Protein AF-G0TSD6-F1 (afdb_monomer_lite)

Secondary structure (DSSP, 8-state):
------------------------------------PPPP--------SSPPPPHHHHHHHHHHHHHTT--HHHHHHHHHHHHHHHTT-S-HHHHHHHHHHHHHHHHHHHSTT--S-HHHHHHHHHHHHHHHHHHHHHTT-HHHHHHHHHHHHHGGG--GGGG--SS-------TTSTTSSTT-------------------PPPHHHHHHHHHHHTSHHHHHHS-TT--SPP------

Structure (mmCIF, N/CA/C/O backbone):
data_AF-G0TSD6-F1
#
_entry.id   AF-G0TSD6-F1
#
loop_
_atom_site.group_PDB
_atom_site.id
_atom_site.type_symbol
_atom_site.label_atom_id
_atom_site.label_alt_id
_atom_site.label_comp_id
_atom_site.label_asym_id
_atom_site.label_entity_id
_atom_site.label_seq_id
_atom_site.pdbx_PDB_ins_code
_atom_site.Cartn_x
_atom_site.Cartn_y
_atom_site.Cartn_z
_atom_site.occupancy
_atom_site.B_iso_or_equiv
_atom_site.auth_seq_id
_atom_site.auth_comp_id
_atom_site.auth_asym_id
_atom_site.auth_atom_id
_atom_site.pdbx_PDB_model_num
ATOM 1 N N . MET A 1 1 ? -42.861 43.301 8.758 1.00 47.94 1 MET A N 1
ATOM 2 C CA . MET A 1 1 ? -43.739 42.313 9.422 1.00 47.94 1 MET A CA 1
ATOM 3 C C . MET A 1 1 ? -42.856 41.301 10.132 1.00 47.94 1 MET A C 1
ATOM 5 O O . MET A 1 1 ? -41.903 40.822 9.538 1.00 47.94 1 MET A O 1
ATOM 9 N N . ARG A 1 2 ? -43.100 41.114 11.431 1.00 41.94 2 ARG A N 1
ATOM 10 C CA . ARG A 1 2 ? -42.321 40.287 12.367 1.00 41.94 2 ARG A CA 1
ATOM 11 C C . ARG A 1 2 ? -42.663 38.807 12.163 1.00 41.94 2 ARG A C 1
ATOM 13 O O . ARG A 1 2 ? -43.840 38.520 11.987 1.00 41.94 2 ARG A O 1
ATOM 20 N N . SER A 1 3 ? -41.703 37.895 12.328 1.00 50.25 3 SER A N 1
ATOM 21 C CA . SER A 1 3 ? -41.969 36.691 13.126 1.00 50.25 3 SER A CA 1
ATOM 22 C C . SER A 1 3 ? -40.680 36.047 13.642 1.00 50.25 3 SER A C 1
ATOM 24 O O . SER A 1 3 ? -39.756 35.753 12.892 1.00 50.25 3 SER A O 1
ATOM 26 N N . PHE A 1 4 ? -40.655 35.906 14.962 1.00 47.81 4 PHE A N 1
ATOM 27 C CA . PHE A 1 4 ? -39.637 35.333 15.834 1.00 47.81 4 PHE A CA 1
ATOM 28 C C . PHE A 1 4 ? -40.063 33.900 16.178 1.00 47.81 4 PHE A C 1
ATOM 30 O O . PHE A 1 4 ? -41.202 33.730 16.598 1.00 47.81 4 PHE A O 1
ATOM 37 N N . MET A 1 5 ? -39.159 32.920 16.134 1.00 55.03 5 MET A N 1
ATOM 38 C CA . MET A 1 5 ? -39.207 31.679 16.935 1.00 55.03 5 MET A CA 1
ATOM 39 C C . MET A 1 5 ? -37.748 31.217 17.089 1.00 55.03 5 MET A C 1
ATOM 41 O O . MET A 1 5 ? -37.115 30.908 16.092 1.00 55.03 5 MET A O 1
ATOM 45 N N . SER A 1 6 ? -37.042 31.342 18.218 1.00 47.09 6 SER A N 1
ATOM 46 C CA . SER A 1 6 ? -37.304 30.958 19.615 1.00 47.09 6 SER A CA 1
ATOM 47 C C . SER A 1 6 ? -37.588 29.466 19.775 1.00 47.09 6 SER A C 1
ATOM 49 O O . SER A 1 6 ? -38.740 29.046 19.791 1.00 47.09 6 SER A O 1
ATOM 51 N N . PHE A 1 7 ? -36.523 28.675 19.930 1.00 49.31 7 PHE A N 1
ATOM 52 C CA . PHE A 1 7 ? -36.605 27.349 20.534 1.00 49.31 7 PHE A CA 1
ATOM 53 C C . PHE A 1 7 ? -35.608 27.208 21.682 1.00 49.31 7 PHE A C 1
ATOM 55 O O . PHE A 1 7 ? -34.502 27.746 21.678 1.00 49.31 7 PHE A O 1
ATOM 62 N N . ARG A 1 8 ? -36.127 26.567 22.723 1.00 55.47 8 ARG A N 1
ATOM 63 C CA . ARG A 1 8 ? -35.747 26.679 24.125 1.00 55.47 8 ARG A CA 1
ATOM 64 C C . ARG A 1 8 ? -34.552 25.794 24.472 1.00 55.47 8 ARG A C 1
ATOM 66 O O . ARG A 1 8 ? -34.448 24.663 24.011 1.00 55.47 8 ARG A O 1
ATOM 73 N N . ARG A 1 9 ? -33.719 26.310 25.379 1.00 41.97 9 ARG A N 1
ATOM 74 C CA . ARG A 1 9 ? -32.778 25.542 26.204 1.00 41.97 9 ARG A CA 1
ATOM 75 C C . ARG A 1 9 ? -33.543 24.519 27.045 1.00 41.97 9 ARG A C 1
ATOM 77 O O . ARG A 1 9 ? -34.535 24.877 27.676 1.00 41.97 9 ARG A O 1
ATOM 84 N N . ILE A 1 10 ? -33.025 23.297 27.121 1.00 50.69 10 ILE A N 1
ATOM 85 C CA . ILE A 1 10 ? -33.348 22.343 28.182 1.00 50.69 10 ILE A CA 1
ATOM 86 C C . ILE A 1 10 ? -32.064 22.128 28.982 1.00 50.69 10 ILE A C 1
ATOM 88 O O . ILE A 1 10 ? -31.079 21.603 28.473 1.00 50.69 10 ILE A O 1
ATOM 92 N N . THR A 1 11 ? -32.088 22.584 30.229 1.00 48.91 11 THR A N 1
ATOM 93 C CA . THR A 1 11 ? -31.116 22.286 31.283 1.00 48.91 11 THR A CA 1
ATOM 94 C C . THR A 1 11 ? -31.863 21.575 32.401 1.00 48.91 11 THR A C 1
ATOM 96 O O . THR A 1 11 ? -32.754 22.175 32.995 1.00 48.91 11 THR A O 1
ATOM 99 N N . LEU A 1 12 ? -31.486 20.336 32.698 1.00 53.94 12 LEU A N 1
ATOM 100 C CA . LEU A 1 12 ? -31.768 19.600 33.934 1.00 53.94 12 LEU A CA 1
ATOM 101 C C . LEU A 1 12 ? -30.629 18.579 34.077 1.00 53.94 12 LEU A C 1
ATOM 103 O O . LEU A 1 12 ? -30.198 18.033 33.069 1.00 53.94 12 LEU A O 1
ATOM 107 N N . SER A 1 13 ? -30.118 18.191 35.234 1.00 42.97 13 SER A N 1
ATOM 108 C CA . SER A 1 13 ? -30.040 18.718 36.598 1.00 42.97 13 SER A CA 1
ATOM 109 C C . SER A 1 13 ? -29.128 17.713 37.323 1.00 42.97 13 SER A C 1
ATOM 111 O O . SER A 1 13 ? -29.108 16.534 36.970 1.00 42.97 13 SER A O 1
ATOM 113 N N . LEU A 1 14 ? -28.352 18.182 38.295 1.00 44.62 14 LEU A N 1
ATOM 114 C CA . LEU A 1 14 ? -27.409 17.398 39.090 1.00 44.62 14 LEU A CA 1
ATOM 115 C C . LEU A 1 14 ? -28.094 16.436 40.081 1.00 44.62 14 LEU A C 1
ATOM 117 O O . LEU A 1 14 ? -29.134 16.750 40.651 1.00 44.62 14 LEU A O 1
ATOM 121 N N . GLY A 1 15 ? -27.377 15.355 40.397 1.00 35.78 15 GLY A N 1
ATOM 122 C CA . GLY A 1 15 ? -27.428 14.585 41.650 1.00 35.78 15 GLY A CA 1
ATOM 123 C C . GLY A 1 15 ? -26.404 13.448 41.528 1.00 35.78 15 GLY A C 1
ATOM 124 O O . GLY A 1 15 ? -26.608 12.550 40.725 1.00 35.78 15 GLY A O 1
ATOM 125 N N . SER A 1 16 ? -25.166 13.529 42.028 1.00 38.19 16 SER A N 1
ATOM 126 C CA . SER A 1 16 ? -24.676 13.691 43.408 1.00 38.19 16 SER A CA 1
ATOM 127 C C . SER A 1 16 ? -25.075 12.536 44.337 1.00 38.19 16 SER A C 1
ATOM 129 O O . SER A 1 16 ? -26.232 12.437 44.731 1.00 38.19 16 SER A O 1
ATOM 131 N N . VAL A 1 17 ? -24.088 11.690 44.669 1.00 41.88 17 VAL A N 1
ATOM 132 C CA . VAL A 1 17 ? -23.564 11.343 46.015 1.00 41.88 17 VAL A CA 1
ATOM 133 C C . VAL A 1 17 ? -23.109 9.861 46.056 1.00 41.88 17 VAL A C 1
ATOM 135 O O . VAL A 1 17 ? -23.896 8.940 45.867 1.00 41.88 17 VAL A O 1
ATOM 138 N N . SER A 1 18 ? -21.800 9.668 46.275 1.00 41.16 18 SER A N 1
ATOM 139 C CA . SER A 1 18 ? -21.035 8.426 46.564 1.00 41.16 18 SER A CA 1
ATOM 140 C C . SER A 1 18 ? -21.327 7.888 48.000 1.00 41.16 18 SER A C 1
ATOM 142 O O . SER A 1 18 ? -22.250 8.418 48.609 1.00 41.16 18 SER A O 1
ATOM 144 N N . PRO A 1 19 ? -20.555 6.992 48.681 1.00 50.88 19 PRO A N 1
ATOM 145 C CA . PRO A 1 19 ? -19.467 6.068 48.306 1.00 50.88 19 PRO A CA 1
ATOM 146 C C . PRO A 1 19 ? -19.572 4.647 48.967 1.00 50.88 19 PRO A C 1
ATOM 148 O O . PRO A 1 19 ? -20.532 4.324 49.652 1.00 50.88 19 PRO A O 1
ATOM 151 N N . LEU A 1 20 ? -18.501 3.848 48.813 1.00 36.19 20 LEU A N 1
ATOM 152 C CA . LEU A 1 20 ? -17.968 2.833 49.751 1.00 36.19 20 LEU A CA 1
ATOM 153 C C . LEU A 1 20 ? -18.844 1.624 50.165 1.00 36.19 20 LEU A C 1
ATOM 155 O O . LEU A 1 20 ? -19.623 1.705 51.106 1.00 36.19 20 LEU A O 1
ATOM 159 N N . ILE A 1 21 ? -18.499 0.434 49.651 1.00 42.12 21 ILE A N 1
ATOM 160 C CA . ILE A 1 21 ? -18.350 -0.758 50.506 1.00 42.12 21 ILE A CA 1
ATOM 161 C C . ILE A 1 21 ? -17.005 -1.419 50.196 1.00 42.12 21 ILE A C 1
ATOM 163 O O . ILE A 1 21 ? -16.750 -1.924 49.105 1.00 42.12 21 ILE A O 1
ATOM 167 N N . ILE A 1 22 ? -16.142 -1.366 51.205 1.00 40.06 22 ILE A N 1
ATOM 168 C CA . ILE A 1 22 ? -14.907 -2.123 51.350 1.00 40.06 22 ILE A CA 1
ATOM 169 C C . ILE A 1 22 ? -15.311 -3.540 51.765 1.00 40.06 22 ILE A C 1
ATOM 171 O O . ILE A 1 22 ? -15.907 -3.715 52.823 1.00 40.06 22 ILE A O 1
ATOM 175 N N . ALA A 1 23 ? -14.950 -4.548 50.975 1.00 44.66 23 ALA A N 1
ATOM 176 C CA . ALA A 1 23 ? -14.891 -5.928 51.440 1.00 44.66 23 ALA A CA 1
ATOM 177 C C . ALA A 1 23 ? -13.450 -6.415 51.278 1.00 44.66 23 ALA A C 1
ATOM 179 O O . ALA A 1 23 ? -12.983 -6.736 50.186 1.00 44.66 23 ALA A O 1
ATOM 180 N N . GLN A 1 24 ? -12.727 -6.392 52.396 1.00 44.00 24 GLN A N 1
ATOM 181 C CA . GLN A 1 24 ? -11.469 -7.100 52.563 1.00 44.00 24 GLN A CA 1
ATOM 182 C C . GLN A 1 24 ? -11.757 -8.603 52.548 1.00 44.00 24 GLN A C 1
ATOM 184 O O . GLN A 1 24 ? -12.515 -9.084 53.387 1.00 44.00 24 GLN A O 1
ATOM 189 N N . GLN A 1 25 ? -11.109 -9.360 51.664 1.00 42.94 25 GLN A N 1
ATOM 190 C CA . GLN A 1 25 ? -10.889 -10.780 51.920 1.00 42.94 25 GLN A CA 1
ATOM 191 C C . GLN A 1 25 ? -9.473 -11.168 51.506 1.00 42.94 25 GLN A C 1
ATOM 193 O O . GLN A 1 25 ? -9.099 -11.248 50.337 1.00 42.94 25 GLN A O 1
ATOM 198 N N . THR A 1 26 ? -8.658 -11.322 52.537 1.00 44.91 26 THR A N 1
ATOM 199 C CA . THR A 1 26 ? -7.257 -11.698 52.518 1.00 44.91 26 THR A CA 1
ATOM 200 C C . THR A 1 26 ? -7.095 -13.205 52.320 1.00 44.91 26 THR A C 1
ATOM 202 O O . THR A 1 26 ? -7.764 -14.000 52.968 1.00 44.91 26 THR A O 1
ATOM 205 N N . ARG A 1 27 ? -6.078 -13.547 51.517 1.00 41.41 27 ARG A N 1
ATOM 206 C CA . ARG A 1 27 ? -5.255 -14.773 51.543 1.00 41.41 27 ARG A CA 1
ATOM 207 C C . ARG A 1 27 ? -5.934 -16.109 51.206 1.00 41.41 27 ARG A C 1
ATOM 209 O O . ARG A 1 27 ? -6.542 -16.742 52.048 1.00 41.41 27 ARG A O 1
ATOM 216 N N . HIS A 1 28 ? -5.561 -16.650 50.045 1.00 35.34 28 HIS A N 1
ATOM 217 C CA . HIS A 1 28 ? -4.566 -17.731 49.999 1.00 35.34 28 HIS A CA 1
ATOM 218 C C . HIS A 1 28 ? -3.839 -17.731 48.644 1.00 35.34 28 HIS A C 1
ATOM 220 O O . HIS A 1 28 ? -4.383 -18.129 47.618 1.00 35.34 28 HIS A O 1
ATOM 226 N N . GLN A 1 29 ? -2.581 -17.274 48.653 1.00 39.84 29 GLN A N 1
ATOM 227 C CA . GLN A 1 29 ? -1.624 -17.538 47.580 1.00 39.84 29 GLN A CA 1
ATOM 228 C C . GLN A 1 29 ? -1.340 -19.044 47.544 1.00 39.84 29 GLN A C 1
ATOM 230 O O . GLN A 1 29 ? -0.733 -19.579 48.470 1.00 39.84 29 GLN A O 1
ATOM 235 N N . ARG A 1 30 ? -1.720 -19.714 46.456 1.00 38.12 30 ARG A N 1
ATOM 236 C CA . ARG A 1 30 ? -0.991 -20.890 45.974 1.00 38.12 30 ARG A CA 1
ATOM 237 C C . ARG A 1 30 ? -0.012 -20.398 44.917 1.00 38.12 30 ARG A C 1
ATOM 239 O O . ARG A 1 30 ? -0.412 -20.034 43.817 1.00 38.12 30 ARG A O 1
ATOM 246 N N . GLN A 1 31 ? 1.261 -20.331 45.291 1.00 44.03 31 GLN A N 1
ATOM 247 C CA . GLN A 1 31 ? 2.358 -20.138 44.352 1.00 44.03 31 GLN A CA 1
ATOM 248 C C . GLN A 1 31 ? 2.462 -21.389 43.469 1.00 44.03 31 GLN A C 1
ATOM 250 O O . GLN A 1 31 ? 2.753 -22.477 43.959 1.00 44.03 31 GLN A O 1
ATOM 255 N N . LEU A 1 32 ? 2.204 -21.226 42.173 1.00 45.38 32 LEU A N 1
ATOM 256 C CA . LEU A 1 32 ? 2.615 -22.156 41.124 1.00 45.38 32 LEU A CA 1
ATOM 257 C C . LEU A 1 32 ? 3.811 -21.515 40.401 1.00 45.38 32 LEU A C 1
ATOM 259 O O . LEU A 1 32 ? 3.689 -20.365 39.970 1.00 45.38 32 LEU A O 1
ATOM 263 N N . PRO A 1 33 ? 4.954 -22.203 40.240 1.00 46.72 33 PRO A N 1
ATOM 264 C CA . PRO A 1 33 ? 6.060 -21.692 39.445 1.00 46.72 33 PRO A CA 1
ATOM 265 C C . PRO A 1 33 ? 5.754 -21.947 37.964 1.00 46.72 33 PRO A C 1
ATOM 267 O O . PRO A 1 33 ? 6.158 -22.950 37.386 1.00 46.72 33 PRO A O 1
ATOM 270 N N . GLY A 1 34 ? 4.984 -21.052 37.349 1.00 42.28 34 GLY A N 1
ATOM 271 C CA . GLY A 1 34 ? 4.759 -21.039 35.906 1.00 42.28 34 GLY A CA 1
ATOM 272 C C . GLY A 1 34 ? 5.770 -20.120 35.238 1.00 42.28 34 GLY A C 1
ATOM 273 O O . GLY A 1 34 ? 5.519 -18.924 35.120 1.00 42.28 34 GLY A O 1
ATOM 274 N N . GLN A 1 35 ? 6.920 -20.668 34.839 1.00 48.97 35 GLN A N 1
ATOM 275 C CA . GLN A 1 35 ? 7.879 -19.992 33.965 1.00 48.97 35 GLN A CA 1
ATOM 276 C C . GLN A 1 35 ? 7.149 -19.501 32.711 1.00 48.97 35 GLN A C 1
ATOM 278 O O . GLN A 1 35 ? 6.732 -20.286 31.861 1.00 48.97 35 GLN A O 1
ATOM 283 N N . ILE A 1 36 ? 6.974 -18.185 32.617 1.00 49.84 36 ILE A N 1
ATOM 284 C CA . ILE A 1 36 ? 6.498 -17.515 31.414 1.00 49.84 36 ILE A CA 1
ATOM 285 C C . ILE A 1 36 ? 7.593 -17.719 30.369 1.00 49.84 36 ILE A C 1
ATOM 287 O O . ILE A 1 36 ? 8.666 -17.123 30.456 1.00 49.84 36 ILE A O 1
ATOM 291 N N . GLY A 1 37 ? 7.334 -18.627 29.427 1.00 43.53 37 GLY A N 1
ATOM 292 C CA . GLY A 1 37 ? 8.185 -18.853 28.270 1.00 43.53 37 GLY A CA 1
ATOM 293 C C . GLY A 1 37 ? 8.477 -17.524 27.585 1.00 43.53 37 GLY A C 1
ATOM 294 O O . GLY A 1 37 ? 7.564 -16.767 27.251 1.00 43.53 37 GLY A O 1
ATOM 295 N N . SER A 1 38 ? 9.766 -17.234 27.427 1.00 50.53 38 SER A N 1
ATOM 296 C CA . SER A 1 38 ? 10.251 -16.079 26.682 1.00 50.53 38 SER A CA 1
ATOM 297 C C . SER A 1 38 ? 9.601 -16.066 25.292 1.00 50.53 38 SER A C 1
ATOM 299 O O . SER A 1 38 ? 9.649 -17.094 24.606 1.00 50.53 38 SER A O 1
ATOM 301 N N . PRO A 1 39 ? 8.975 -14.959 24.852 1.00 53.47 39 PRO A N 1
ATOM 302 C CA . PRO A 1 39 ? 8.470 -14.865 23.493 1.00 53.47 39 PRO A CA 1
ATOM 303 C C . PRO A 1 39 ? 9.647 -15.053 22.536 1.00 53.47 39 PRO A C 1
ATOM 305 O O . PRO A 1 39 ? 10.623 -14.303 22.583 1.00 53.47 39 PRO A O 1
ATOM 308 N N . CYS A 1 40 ? 9.565 -16.078 21.682 1.00 44.53 40 CYS A N 1
ATOM 309 C CA . CYS A 1 40 ? 10.557 -16.318 20.644 1.00 44.53 40 CYS A CA 1
ATOM 310 C C . CYS A 1 40 ? 10.803 -15.006 19.881 1.00 44.53 40 CYS A C 1
ATOM 312 O O . CYS A 1 40 ? 9.828 -14.375 19.451 1.00 44.53 40 CYS A O 1
ATOM 314 N N . PRO A 1 41 ? 12.062 -14.570 19.700 1.00 46.97 41 PRO A N 1
ATOM 315 C CA . PRO A 1 41 ? 12.343 -13.375 18.932 1.00 46.97 41 PRO A CA 1
ATOM 316 C C . PRO A 1 41 ? 11.956 -13.670 17.485 1.00 46.97 41 PRO A C 1
ATOM 318 O O . PRO A 1 41 ? 12.685 -14.334 16.751 1.00 46.97 41 PRO A O 1
ATOM 321 N N . LEU A 1 42 ? 10.779 -13.198 17.071 1.00 49.62 42 LEU A N 1
ATOM 322 C CA . LEU A 1 42 ? 10.460 -13.073 15.660 1.00 49.62 42 LEU A CA 1
ATOM 323 C C . LEU A 1 42 ? 11.573 -12.210 15.071 1.00 49.62 42 LEU A C 1
ATOM 325 O O . LEU A 1 42 ? 11.674 -11.025 15.396 1.00 49.62 42 LEU A O 1
ATOM 329 N N . LEU A 1 43 ? 12.438 -12.824 14.261 1.00 45.31 43 LEU A N 1
ATOM 330 C CA . LEU A 1 43 ? 13.440 -12.130 13.468 1.00 45.31 43 LEU A CA 1
ATOM 331 C C . LEU A 1 43 ? 12.679 -11.186 12.546 1.00 45.31 43 LEU A C 1
ATOM 333 O O . LEU A 1 43 ? 12.208 -11.549 11.471 1.00 45.31 43 LEU A O 1
ATOM 337 N N . ARG A 1 44 ? 12.485 -9.965 13.036 1.00 40.50 44 ARG A N 1
ATOM 338 C CA . ARG A 1 44 ? 11.887 -8.865 12.309 1.00 40.50 44 ARG A CA 1
ATOM 339 C C . ARG A 1 44 ? 12.899 -8.534 11.229 1.00 40.50 44 ARG A C 1
ATOM 341 O O . ARG A 1 44 ? 13.862 -7.818 11.494 1.00 40.50 44 ARG A O 1
ATOM 348 N N . CYS A 1 45 ? 12.738 -9.139 10.054 1.00 38.25 45 CYS A N 1
ATOM 349 C CA . CYS A 1 45 ? 13.552 -8.858 8.884 1.00 38.25 45 CYS A CA 1
ATOM 350 C C . CYS A 1 45 ? 13.453 -7.356 8.595 1.00 38.25 45 CYS A C 1
ATOM 352 O O . CYS A 1 45 ? 12.493 -6.870 8.003 1.00 38.25 45 CYS A O 1
ATOM 354 N N . SER A 1 46 ? 14.416 -6.614 9.131 1.00 36.91 46 SER A N 1
ATOM 355 C CA . SER A 1 46 ? 14.483 -5.163 9.083 1.00 36.91 46 SER A CA 1
ATOM 356 C C . SER A 1 46 ? 15.337 -4.827 7.873 1.00 36.91 46 SER A C 1
ATOM 358 O O . SER A 1 46 ? 16.521 -4.527 7.997 1.00 36.91 46 SER A O 1
ATOM 360 N N . PHE A 1 47 ? 14.762 -4.967 6.679 1.00 45.38 47 PHE A N 1
ATOM 361 C CA . PHE A 1 47 ? 15.406 -4.557 5.431 1.00 45.38 47 PHE A CA 1
ATOM 362 C C . PHE A 1 47 ? 15.304 -3.033 5.280 1.00 45.38 47 PHE A C 1
ATOM 364 O O . PHE A 1 47 ? 14.583 -2.534 4.431 1.00 45.38 47 PHE A O 1
ATOM 371 N N . SER A 1 48 ? 15.933 -2.308 6.203 1.00 43.19 48 SER A N 1
ATOM 372 C CA . SER A 1 48 ? 16.400 -0.918 6.113 1.00 43.19 48 SER A CA 1
ATOM 373 C C . SER A 1 48 ? 16.584 -0.405 7.543 1.00 43.19 48 SER A C 1
ATOM 375 O O . SER A 1 48 ? 15.692 -0.538 8.380 1.00 43.19 48 SER A O 1
ATOM 377 N N . ARG A 1 49 ? 17.764 0.147 7.843 1.00 49.44 49 ARG A N 1
ATOM 378 C CA . ARG A 1 49 ? 18.072 0.788 9.136 1.00 49.44 49 ARG A CA 1
ATOM 379 C C . ARG A 1 49 ? 17.452 2.183 9.266 1.00 49.44 49 ARG A C 1
ATOM 381 O O . ARG A 1 49 ? 17.596 2.812 10.311 1.00 49.44 49 ARG A O 1
ATOM 388 N N . GLU A 1 50 ? 16.791 2.675 8.225 1.00 64.69 50 GLU A N 1
ATOM 389 C CA . GLU A 1 50 ? 16.124 3.969 8.246 1.00 64.69 50 GLU A CA 1
ATOM 390 C C . GLU A 1 50 ? 14.830 3.870 9.055 1.00 64.69 50 GLU A C 1
ATOM 392 O O . GLU A 1 50 ? 14.028 2.948 8.877 1.00 64.69 50 GLU A O 1
ATOM 397 N N . ALA A 1 51 ? 14.634 4.814 9.977 1.00 72.56 51 ALA A N 1
ATOM 398 C CA . ALA A 1 51 ? 13.384 4.911 10.713 1.00 72.56 51 ALA A CA 1
ATOM 399 C C . ALA A 1 51 ? 12.221 5.041 9.710 1.00 72.56 51 ALA A C 1
ATOM 401 O O . ALA A 1 51 ? 12.320 5.845 8.778 1.00 72.56 51 ALA A O 1
ATOM 402 N N . PRO A 1 52 ? 11.128 4.270 9.869 1.00 80.00 52 PRO A N 1
ATOM 403 C CA . PRO A 1 52 ? 9.997 4.366 8.960 1.00 80.00 52 PRO A CA 1
ATOM 404 C C . PRO A 1 52 ? 9.451 5.797 8.984 1.00 80.00 52 PRO A C 1
ATOM 406 O O . PRO A 1 52 ? 9.209 6.354 10.058 1.00 80.00 52 PRO A O 1
ATOM 409 N N . LEU A 1 53 ? 9.276 6.385 7.799 1.00 88.38 53 LEU A N 1
ATOM 410 C CA . LEU A 1 53 ? 8.744 7.738 7.648 1.00 88.38 53 LEU A CA 1
ATOM 411 C C . LEU A 1 53 ? 7.361 7.842 8.300 1.00 88.38 53 LEU A C 1
ATOM 413 O O . LEU A 1 53 ? 6.538 6.928 8.202 1.00 88.38 53 LEU A O 1
ATOM 417 N N . SER A 1 54 ? 7.094 8.973 8.952 1.00 94.56 54 SER A N 1
ATOM 418 C CA . SER A 1 54 ? 5.774 9.239 9.518 1.00 94.56 54 SER A CA 1
ATOM 419 C C . SER A 1 54 ? 4.735 9.442 8.413 1.00 94.56 54 SER A C 1
ATOM 421 O O . SER A 1 54 ? 5.062 9.827 7.288 1.00 94.56 54 SER A O 1
ATOM 423 N N . VAL A 1 55 ? 3.454 9.245 8.735 1.00 95.44 55 VAL A N 1
ATOM 424 C CA . VAL A 1 55 ? 2.350 9.465 7.785 1.00 95.44 55 VAL A CA 1
ATOM 425 C C . VAL A 1 55 ? 2.386 10.888 7.211 1.00 95.44 55 VAL A C 1
ATOM 427 O O . VAL A 1 55 ? 2.243 11.071 6.004 1.00 95.44 55 VAL A O 1
ATOM 430 N N . ALA A 1 56 ? 2.646 11.899 8.046 1.00 96.25 56 ALA A N 1
ATOM 431 C CA . ALA A 1 56 ? 2.756 13.289 7.602 1.00 96.25 56 ALA A CA 1
ATOM 432 C C . ALA A 1 56 ? 3.922 13.496 6.619 1.00 96.25 56 ALA A C 1
ATOM 434 O O . ALA A 1 56 ? 3.755 14.162 5.598 1.00 96.25 56 ALA A O 1
ATOM 435 N N . GLN A 1 57 ? 5.079 12.878 6.885 1.00 96.50 57 GLN A N 1
ATOM 436 C CA . GLN A 1 57 ? 6.233 12.923 5.983 1.00 96.50 57 GLN A CA 1
ATOM 437 C C . GLN A 1 57 ? 5.935 12.232 4.649 1.00 96.50 57 GLN A C 1
ATOM 439 O O . GLN A 1 57 ? 6.290 12.760 3.598 1.00 96.50 57 GLN A O 1
ATOM 444 N N . LEU A 1 58 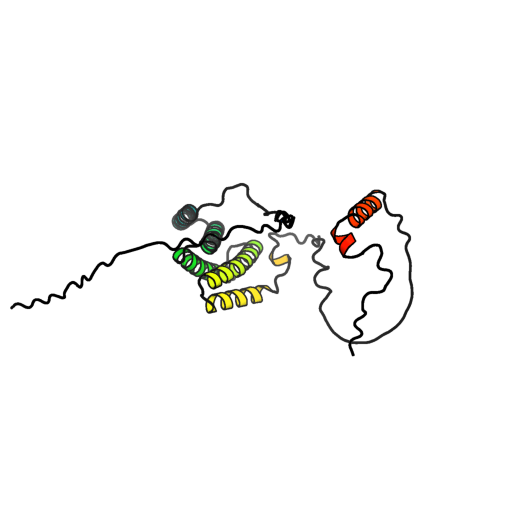? 5.254 11.084 4.679 1.00 95.94 58 LEU A N 1
ATOM 445 C CA . LEU A 1 58 ? 4.853 10.350 3.478 1.00 95.94 58 LEU A CA 1
ATOM 446 C C . LEU A 1 58 ? 3.852 11.147 2.631 1.00 95.94 58 LEU A C 1
ATOM 448 O O . LEU A 1 58 ? 4.048 11.256 1.423 1.00 95.94 58 LEU A O 1
ATOM 452 N N . ARG A 1 59 ? 2.836 11.770 3.248 1.00 97.38 59 ARG A N 1
ATOM 453 C CA . ARG A 1 59 ? 1.883 12.652 2.547 1.00 97.38 59 ARG A CA 1
ATOM 454 C C . ARG A 1 59 ? 2.596 13.841 1.894 1.00 97.38 59 ARG A C 1
ATOM 456 O O . ARG A 1 59 ? 2.410 14.077 0.703 1.00 97.38 59 ARG A O 1
ATOM 463 N N . ALA A 1 60 ? 3.451 14.543 2.642 1.00 97.12 60 ALA A N 1
ATOM 464 C CA . ALA A 1 60 ? 4.198 15.693 2.128 1.00 97.12 60 ALA A CA 1
ATOM 465 C C . ALA A 1 60 ? 5.141 15.303 0.977 1.00 97.12 60 ALA A C 1
ATOM 467 O O . ALA A 1 60 ? 5.200 15.985 -0.047 1.00 97.12 60 ALA A O 1
ATOM 468 N N . ARG A 1 61 ? 5.847 14.174 1.114 1.00 96.12 61 ARG A N 1
ATOM 469 C CA . ARG A 1 61 ? 6.737 13.648 0.073 1.00 96.12 61 ARG A CA 1
ATOM 470 C C . ARG A 1 61 ? 5.969 13.273 -1.189 1.00 96.12 61 ARG A C 1
ATOM 472 O O . ARG A 1 61 ? 6.393 13.663 -2.273 1.00 96.12 61 ARG A O 1
ATOM 479 N N . LEU A 1 62 ? 4.852 12.558 -1.056 1.00 95.69 62 LEU A N 1
ATOM 480 C CA . LEU A 1 62 ? 4.022 12.177 -2.196 1.00 95.69 62 LEU A CA 1
ATOM 481 C C . LEU A 1 62 ? 3.475 13.418 -2.912 1.00 95.69 62 LEU A C 1
ATOM 483 O O . LEU A 1 62 ? 3.581 13.519 -4.130 1.00 95.69 62 LEU A O 1
ATOM 487 N N . GLN A 1 63 ? 2.967 14.401 -2.165 1.00 96.69 63 GLN A N 1
ATOM 488 C CA . GLN A 1 63 ? 2.475 15.656 -2.734 1.00 96.69 63 GLN A CA 1
ATOM 489 C C . GLN A 1 63 ? 3.568 16.396 -3.517 1.00 96.69 63 GLN A C 1
ATOM 491 O O . GLN A 1 63 ? 3.325 16.835 -4.640 1.00 96.69 63 GLN A O 1
ATOM 496 N N . LYS A 1 64 ? 4.781 16.478 -2.960 1.00 96.88 64 LYS A N 1
ATOM 497 C CA . LYS A 1 64 ? 5.938 17.065 -3.642 1.00 96.88 64 LYS A CA 1
ATOM 498 C C . LYS A 1 64 ? 6.281 16.309 -4.932 1.00 96.88 64 LYS A C 1
ATOM 500 O O . LYS A 1 64 ? 6.418 16.934 -5.976 1.00 96.88 64 LYS A O 1
ATOM 505 N 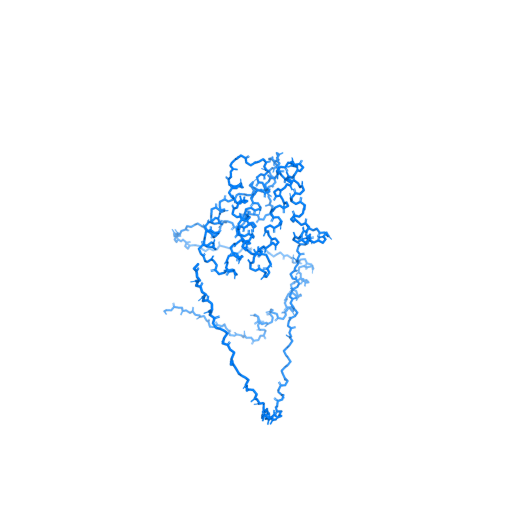N . GLN A 1 65 ? 6.340 14.976 -4.890 1.00 95.50 65 GLN A N 1
ATOM 506 C CA . GLN A 1 65 ? 6.629 14.153 -6.073 1.00 95.50 65 GLN A CA 1
ATOM 507 C C . GLN A 1 65 ? 5.587 14.328 -7.187 1.00 95.50 65 GLN A C 1
ATOM 509 O O . GLN A 1 65 ? 5.946 14.342 -8.364 1.00 95.50 65 GLN A O 1
ATOM 514 N N . LEU A 1 66 ? 4.308 14.479 -6.826 1.00 93.06 66 LEU A N 1
ATOM 515 C CA . LEU A 1 66 ? 3.232 14.740 -7.785 1.00 93.06 66 LEU A CA 1
ATOM 516 C C . LEU A 1 66 ? 3.350 16.136 -8.415 1.00 93.06 66 LEU A C 1
ATOM 518 O O . LEU A 1 66 ? 3.146 16.278 -9.619 1.00 93.06 66 LEU A O 1
ATOM 522 N N . GLN A 1 67 ? 3.720 17.153 -7.632 1.00 96.25 67 GLN A N 1
ATOM 523 C CA . GLN A 1 67 ? 3.955 18.513 -8.137 1.00 96.25 67 GLN A CA 1
ATOM 524 C C . GLN A 1 67 ? 5.167 18.579 -9.073 1.00 96.25 67 GLN A C 1
ATOM 526 O O . GLN A 1 67 ? 5.098 19.194 -10.134 1.00 96.25 67 GLN A O 1
ATOM 531 N N . GLU A 1 68 ? 6.253 17.901 -8.708 1.00 95.69 68 GLU A N 1
ATOM 532 C CA . GLU A 1 68 ? 7.501 17.845 -9.478 1.00 95.69 68 GLU A CA 1
ATOM 533 C C . GLU A 1 68 ? 7.419 16.908 -10.697 1.00 95.69 68 GLU A C 1
ATOM 535 O O . GLU A 1 68 ? 8.383 16.801 -11.452 1.00 95.69 68 GLU A O 1
ATOM 540 N N . ARG A 1 69 ? 6.275 16.235 -10.913 1.00 92.38 69 ARG A N 1
ATOM 541 C CA . ARG A 1 69 ? 6.053 15.258 -11.997 1.00 92.38 69 ARG A CA 1
ATOM 542 C C . ARG A 1 69 ? 7.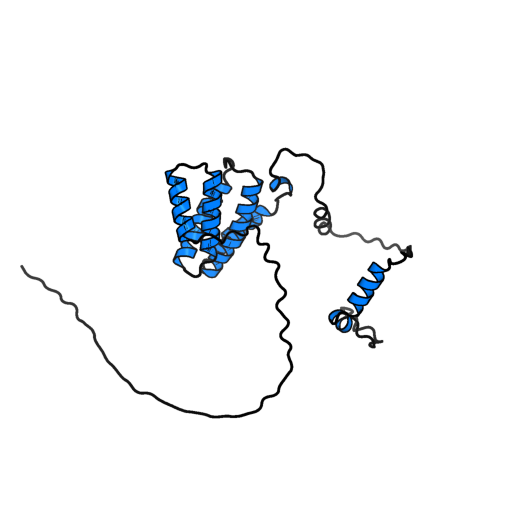150 14.191 -12.069 1.00 92.38 69 ARG A C 1
ATOM 544 O O . ARG A 1 69 ? 7.587 13.792 -13.149 1.00 92.38 69 ARG A O 1
ATOM 551 N N . VAL A 1 70 ? 7.582 13.721 -10.901 1.00 91.38 70 VAL A N 1
ATOM 552 C CA . VAL A 1 70 ? 8.580 12.655 -10.774 1.00 91.38 70 VAL A CA 1
ATOM 553 C C . VAL A 1 70 ? 8.066 11.386 -11.477 1.00 91.38 70 VAL A C 1
ATOM 555 O O . VAL A 1 70 ? 6.859 11.122 -11.426 1.00 91.38 70 VAL A O 1
ATOM 558 N N . PRO A 1 71 ? 8.938 10.573 -12.114 1.00 88.31 71 PRO A N 1
ATOM 559 C CA . PRO A 1 71 ? 8.526 9.323 -12.745 1.00 88.31 71 PRO A CA 1
ATOM 560 C C . PRO A 1 71 ? 7.651 8.469 -11.825 1.00 88.31 71 PRO A C 1
ATOM 562 O O . PRO A 1 71 ? 7.981 8.281 -10.650 1.00 88.31 71 PRO A O 1
ATOM 565 N N . ARG A 1 72 ? 6.559 7.913 -12.371 1.00 88.00 72 ARG A N 1
ATOM 566 C CA . ARG A 1 72 ? 5.560 7.164 -11.587 1.00 88.00 72 ARG A CA 1
ATOM 567 C C . ARG A 1 72 ? 6.173 6.023 -10.776 1.00 88.00 72 ARG A C 1
ATOM 569 O O . ARG A 1 72 ? 5.739 5.772 -9.662 1.00 88.00 72 ARG A O 1
ATOM 576 N N . MET A 1 73 ? 7.250 5.422 -11.278 1.00 84.38 73 MET A N 1
ATOM 577 C CA . MET A 1 73 ? 8.028 4.411 -10.561 1.00 84.38 73 MET A CA 1
ATOM 578 C C . MET A 1 73 ? 8.504 4.844 -9.174 1.00 84.38 73 MET A C 1
ATOM 580 O O . MET A 1 73 ? 8.492 4.034 -8.263 1.00 84.38 73 MET A O 1
ATOM 584 N N . GLN A 1 74 ? 8.857 6.113 -8.973 1.00 86.06 74 GLN A N 1
ATOM 585 C CA . GLN A 1 74 ? 9.303 6.587 -7.660 1.00 86.06 74 GLN A CA 1
ATOM 586 C C . GLN A 1 74 ? 8.149 7.061 -6.770 1.00 86.06 74 GLN A C 1
ATOM 588 O O . GLN A 1 74 ? 8.280 7.060 -5.545 1.00 86.06 74 GLN A O 1
ATOM 593 N N . SER A 1 75 ? 7.043 7.527 -7.360 1.00 92.06 75 SER A N 1
ATOM 594 C CA . SER A 1 75 ? 5.881 7.995 -6.594 1.00 92.06 75 SER A CA 1
ATOM 595 C C . SER A 1 75 ? 4.936 6.861 -6.203 1.00 92.06 75 SER A C 1
ATOM 597 O O . SER A 1 75 ? 4.235 6.973 -5.203 1.00 92.06 75 SER A O 1
ATOM 599 N N . ILE A 1 76 ? 4.930 5.748 -6.939 1.00 92.31 76 ILE A N 1
ATOM 600 C CA . ILE A 1 76 ? 4.118 4.588 -6.573 1.00 92.31 76 ILE A CA 1
ATOM 601 C C . ILE A 1 76 ? 4.678 3.862 -5.348 1.00 92.31 76 ILE A C 1
ATOM 603 O O . ILE A 1 76 ? 3.909 3.387 -4.516 1.00 92.31 76 ILE A O 1
ATOM 607 N N . ASP A 1 77 ? 6.003 3.837 -5.182 1.00 90.56 77 ASP A N 1
ATOM 608 C CA . ASP A 1 77 ? 6.640 3.252 -4.002 1.00 90.56 77 ASP A CA 1
ATOM 609 C C . ASP A 1 77 ? 6.276 4.038 -2.736 1.00 90.56 77 ASP A C 1
ATOM 611 O O . ASP A 1 77 ? 5.925 3.453 -1.709 1.00 90.56 77 ASP A O 1
ATOM 615 N N . THR A 1 78 ? 6.305 5.374 -2.804 1.00 93.75 78 THR A N 1
ATOM 616 C CA . THR A 1 78 ? 5.932 6.239 -1.674 1.00 93.75 78 THR A CA 1
ATOM 617 C C . THR A 1 78 ? 4.437 6.179 -1.382 1.00 93.75 78 THR A C 1
ATOM 619 O O . THR A 1 78 ? 4.049 6.143 -0.214 1.00 93.75 78 THR A O 1
ATOM 622 N N . GLU A 1 79 ? 3.592 6.106 -2.409 1.00 95.44 79 GLU A N 1
ATOM 623 C CA . GLU A 1 79 ? 2.152 5.922 -2.249 1.00 95.44 79 GLU A CA 1
ATOM 624 C C . GLU A 1 79 ? 1.800 4.552 -1.660 1.00 95.44 79 GLU A C 1
ATOM 626 O O . GLU A 1 79 ? 0.987 4.467 -0.737 1.00 95.44 79 GLU A O 1
ATOM 631 N N . GLY A 1 80 ? 2.462 3.488 -2.119 1.00 94.75 80 GLY A N 1
ATOM 632 C CA . GLY A 1 80 ? 2.340 2.148 -1.557 1.00 94.75 80 GLY A CA 1
ATOM 633 C C . GLY A 1 80 ? 2.750 2.121 -0.085 1.00 94.75 80 GLY A C 1
ATOM 634 O O . GLY A 1 80 ? 2.003 1.626 0.760 1.00 94.75 80 GLY A O 1
ATOM 635 N N . GLN A 1 81 ? 3.890 2.725 0.263 1.00 94.81 81 GLN A N 1
ATOM 636 C CA . GLN A 1 81 ? 4.321 2.868 1.658 1.00 94.81 81 GLN A CA 1
ATOM 637 C C . GLN A 1 81 ? 3.322 3.667 2.502 1.00 94.81 81 GLN A C 1
ATOM 639 O O . GLN A 1 81 ? 3.031 3.268 3.633 1.00 94.81 81 GLN A O 1
ATOM 644 N N . LEU A 1 82 ? 2.769 4.759 1.967 1.00 96.62 82 LEU A N 1
ATOM 645 C CA . LEU A 1 82 ? 1.738 5.552 2.635 1.00 96.62 82 LEU A CA 1
ATOM 646 C C . LEU A 1 82 ? 0.493 4.707 2.918 1.00 96.62 82 LEU A C 1
ATOM 648 O O . LEU A 1 82 ? 0.083 4.619 4.074 1.00 96.62 82 LEU A O 1
ATOM 652 N N . ALA A 1 83 ? -0.059 4.023 1.912 1.00 97.44 83 ALA A N 1
ATOM 653 C CA . ALA A 1 83 ? -1.235 3.167 2.071 1.00 97.44 83 ALA A CA 1
ATOM 654 C C . ALA A 1 83 ? -1.004 2.058 3.114 1.00 97.44 83 ALA A C 1
ATOM 656 O O . ALA A 1 83 ? -1.838 1.832 3.992 1.00 97.44 83 ALA A O 1
ATOM 657 N N . LEU A 1 84 ? 0.158 1.400 3.076 1.00 96.75 84 LEU A N 1
ATOM 658 C CA . LEU A 1 84 ? 0.514 0.342 4.027 1.00 96.75 84 LEU A CA 1
ATOM 659 C C . LEU A 1 84 ? 0.730 0.861 5.454 1.00 96.75 84 LEU A C 1
ATOM 661 O O . LEU A 1 84 ? 0.456 0.140 6.416 1.00 96.75 84 LEU A O 1
ATOM 665 N N . THR A 1 85 ? 1.222 2.090 5.600 1.00 96.69 85 THR A N 1
ATOM 666 C CA . THR A 1 85 ? 1.408 2.730 6.908 1.00 96.69 85 THR A CA 1
ATOM 667 C C . THR A 1 85 ? 0.062 3.152 7.493 1.00 96.69 85 THR A C 1
ATOM 669 O O . THR A 1 85 ? -0.227 2.821 8.643 1.00 96.69 85 THR A O 1
ATOM 672 N N . LEU A 1 86 ? -0.798 3.780 6.685 1.00 97.62 86 LEU A N 1
ATOM 673 C CA . LEU A 1 86 ? -2.164 4.157 7.060 1.00 97.62 86 LEU A CA 1
ATOM 674 C C . LEU A 1 86 ? -3.004 2.936 7.468 1.00 97.62 86 LEU A C 1
ATOM 676 O O . LEU A 1 86 ? -3.684 2.968 8.490 1.00 97.62 86 LEU A O 1
ATOM 680 N N . ALA A 1 87 ? -2.881 1.813 6.753 1.00 97.25 87 ALA A N 1
ATOM 681 C CA . ALA A 1 87 ? -3.599 0.572 7.064 1.00 97.25 87 ALA A CA 1
ATOM 682 C C . ALA A 1 87 ? -3.260 -0.037 8.436 1.00 97.25 87 ALA A C 1
ATOM 684 O O . ALA A 1 87 ? -3.991 -0.890 8.942 1.00 97.25 87 ALA A O 1
ATOM 685 N N . ARG A 1 88 ? -2.132 0.363 9.035 1.00 96.12 88 ARG A N 1
ATOM 686 C CA . ARG A 1 88 ? -1.712 -0.062 10.379 1.00 96.12 88 ARG A CA 1
ATOM 687 C C . ARG A 1 88 ? -2.118 0.937 11.462 1.00 96.12 88 ARG A C 1
ATOM 689 O O . ARG A 1 88 ? -1.892 0.658 12.641 1.00 96.12 88 ARG A O 1
ATOM 696 N N . SER A 1 89 ? -2.685 2.080 11.081 1.00 96.19 89 SER A N 1
ATOM 697 C CA . SER A 1 89 ? -3.140 3.095 12.020 1.00 96.19 89 SER A CA 1
ATOM 698 C C . SER A 1 89 ? -4.326 2.612 12.851 1.00 96.19 89 SER A C 1
ATOM 700 O O . SER A 1 89 ? -5.099 1.738 12.452 1.00 96.19 89 SER A O 1
ATOM 702 N N . ARG A 1 90 ? -4.469 3.205 14.037 1.00 95.38 90 ARG A N 1
ATOM 703 C CA . ARG A 1 90 ? -5.629 3.021 14.920 1.00 95.38 90 ARG A CA 1
ATOM 704 C C . ARG A 1 90 ? -6.742 4.030 14.637 1.00 95.38 90 ARG A C 1
ATOM 706 O O . ARG A 1 90 ? -7.841 3.856 15.151 1.00 95.38 90 ARG A O 1
ATOM 713 N N . LEU A 1 91 ? -6.453 5.078 13.866 1.00 97.19 91 LEU A N 1
ATOM 714 C CA . LEU A 1 91 ? -7.413 6.122 13.525 1.00 97.19 91 LEU A CA 1
ATOM 715 C C . LEU A 1 91 ? -8.314 5.640 12.386 1.00 97.19 91 LEU A C 1
ATOM 717 O O . LEU A 1 91 ? -7.823 5.184 11.355 1.00 97.19 91 LEU A O 1
ATOM 721 N N . SER A 1 92 ? -9.631 5.750 12.568 1.00 97.25 92 SER A N 1
ATOM 722 C CA . SER A 1 92 ? -10.616 5.311 11.572 1.00 97.25 92 SER A CA 1
ATOM 723 C C . SER A 1 92 ? -10.500 6.095 10.265 1.00 97.25 92 SER A C 1
ATOM 725 O O . SER A 1 92 ? -10.565 5.499 9.196 1.00 97.25 92 SER A O 1
ATOM 727 N N . GLU A 1 93 ? -10.264 7.406 10.337 1.00 97.56 93 GLU A N 1
ATOM 728 C CA . GLU A 1 93 ? -10.067 8.266 9.162 1.00 97.56 93 GLU A CA 1
ATOM 729 C C . GLU A 1 93 ? -8.878 7.799 8.313 1.00 97.56 93 GLU A C 1
ATOM 731 O O . GLU A 1 93 ? -8.995 7.643 7.099 1.00 97.56 93 GLU A O 1
ATOM 736 N N . GLU A 1 94 ? -7.755 7.471 8.958 1.00 97.88 94 GLU A N 1
ATOM 737 C CA . GLU A 1 94 ? -6.564 6.970 8.267 1.00 97.88 94 GLU A CA 1
ATOM 738 C C . GLU A 1 94 ? -6.792 5.585 7.656 1.00 97.88 94 GLU A C 1
ATOM 740 O O . GLU A 1 94 ? -6.286 5.302 6.574 1.00 97.88 94 GLU A O 1
ATOM 745 N N . GLN A 1 95 ? -7.590 4.727 8.296 1.00 97.88 95 GLN A N 1
ATOM 746 C CA . GLN A 1 95 ? -7.968 3.429 7.730 1.00 97.88 95 GLN A CA 1
ATOM 747 C C . GLN A 1 95 ? -8.864 3.571 6.494 1.00 97.88 95 GLN A C 1
ATOM 749 O O . GLN A 1 95 ? -8.737 2.788 5.552 1.00 97.88 95 GLN A O 1
ATOM 754 N N . VAL A 1 96 ? -9.772 4.552 6.477 1.00 98.06 96 VAL A N 1
ATOM 755 C CA . VAL A 1 96 ? -10.595 4.845 5.295 1.00 98.06 96 VAL A CA 1
ATOM 756 C C . VAL A 1 96 ? -9.715 5.340 4.152 1.00 98.06 96 VAL A C 1
ATOM 758 O O . VAL A 1 96 ? -9.784 4.765 3.067 1.00 98.06 96 VAL A O 1
ATOM 761 N N . GLU A 1 97 ? -8.822 6.297 4.418 1.00 98.00 97 GLU A N 1
ATOM 762 C CA . GLU A 1 97 ? -7.852 6.776 3.425 1.00 98.00 97 GLU A CA 1
ATOM 763 C C . GLU A 1 97 ? -6.969 5.629 2.908 1.00 98.00 97 GLU A C 1
ATOM 765 O O . GLU A 1 97 ? -6.716 5.528 1.707 1.00 98.00 97 GLU A O 1
ATOM 770 N N . ALA A 1 98 ? -6.523 4.727 3.792 1.00 98.19 98 ALA A N 1
ATOM 771 C CA . ALA A 1 98 ? -5.727 3.565 3.407 1.00 98.19 98 ALA A CA 1
ATOM 772 C C . ALA A 1 98 ? -6.450 2.700 2.371 1.00 98.19 98 ALA A C 1
ATOM 774 O O . ALA A 1 98 ? -5.843 2.301 1.380 1.00 98.19 98 ALA A O 1
ATOM 775 N N . LEU A 1 99 ? -7.738 2.422 2.600 1.00 98.31 99 LEU A N 1
ATOM 776 C CA . LEU A 1 99 ? -8.554 1.606 1.706 1.00 98.31 99 LEU A CA 1
ATOM 777 C C . LEU A 1 99 ? -8.772 2.307 0.362 1.00 98.31 99 LEU A C 1
ATOM 779 O O . LEU A 1 99 ? -8.584 1.675 -0.669 1.00 98.31 99 LEU A O 1
ATOM 783 N N . GLU A 1 100 ? -9.097 3.599 0.353 1.00 98.19 100 GLU A N 1
ATOM 784 C CA . GLU A 1 100 ? -9.295 4.377 -0.883 1.00 98.19 100 GLU A CA 1
ATOM 785 C C . GLU A 1 100 ? -8.021 4.453 -1.735 1.00 98.19 100 GLU A C 1
ATOM 787 O O . GLU A 1 100 ? -8.048 4.223 -2.951 1.00 98.19 100 GLU A O 1
ATOM 792 N N . ARG A 1 101 ? -6.877 4.708 -1.091 1.00 97.38 101 ARG A N 1
ATOM 793 C CA . ARG A 1 101 ? -5.570 4.686 -1.759 1.00 97.38 101 ARG A CA 1
ATOM 794 C C . ARG A 1 101 ? -5.210 3.289 -2.238 1.00 97.38 101 ARG A C 1
ATOM 796 O O . ARG A 1 101 ? -4.741 3.135 -3.358 1.00 97.38 101 ARG A O 1
ATOM 803 N N . GLY A 1 102 ? -5.450 2.270 -1.414 1.00 97.06 102 GLY A N 1
ATOM 804 C CA . GLY A 1 102 ? -5.209 0.875 -1.766 1.00 97.06 102 GLY A CA 1
ATOM 805 C C . GLY A 1 102 ? -6.006 0.441 -2.996 1.00 97.06 102 GLY A C 1
ATOM 806 O O . GLY A 1 102 ? -5.449 -0.207 -3.877 1.00 97.06 102 GLY A O 1
ATOM 807 N N . GLU A 1 103 ? -7.279 0.834 -3.089 1.00 97.06 103 GLU A N 1
ATOM 808 C CA . GLU A 1 103 ? -8.132 0.603 -4.263 1.00 97.06 103 GLU A CA 1
ATOM 809 C C . GLU A 1 103 ? -7.572 1.285 -5.515 1.00 97.06 103 GLU A C 1
ATOM 811 O O . GLU A 1 103 ? -7.401 0.638 -6.548 1.00 97.06 103 GLU A O 1
ATOM 816 N N . SER A 1 104 ? -7.230 2.571 -5.407 1.00 95.38 104 SER A N 1
ATOM 817 C CA . SER A 1 104 ? -6.673 3.350 -6.521 1.00 95.38 104 SER A CA 1
ATOM 818 C C . SER A 1 104 ? -5.369 2.735 -7.038 1.00 95.38 104 SER A C 1
ATOM 820 O O . SER A 1 104 ? -5.207 2.516 -8.239 1.00 95.38 104 SER A O 1
ATOM 822 N N . LEU A 1 105 ? -4.472 2.367 -6.118 1.00 94.56 105 LEU A N 1
ATOM 823 C CA . LEU A 1 105 ? -3.191 1.745 -6.436 1.00 94.56 105 LEU A CA 1
ATOM 824 C C . LEU A 1 105 ? -3.375 0.34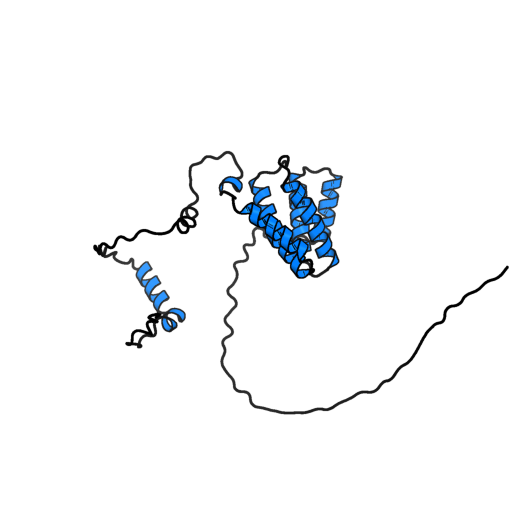4 -7.036 1.00 94.56 105 LEU A C 1
ATOM 826 O O . LEU A 1 105 ? -2.658 -0.032 -7.956 1.00 94.56 105 LEU A O 1
ATOM 830 N N . TRP A 1 106 ? -4.349 -0.435 -6.555 1.00 94.81 106 TRP A N 1
ATOM 831 C CA . TRP A 1 106 ? -4.651 -1.749 -7.125 1.00 94.81 106 TRP A CA 1
ATOM 832 C C . TRP A 1 106 ? -5.102 -1.655 -8.583 1.00 94.81 106 TRP A C 1
ATOM 834 O O . TRP A 1 106 ? -4.610 -2.418 -9.415 1.00 94.81 106 TRP A O 1
ATOM 844 N N . LEU A 1 107 ? -6.014 -0.728 -8.892 1.00 93.25 107 LEU A N 1
ATOM 845 C CA . LEU A 1 107 ? -6.508 -0.521 -10.255 1.00 93.25 107 LEU A CA 1
ATOM 846 C C . LEU A 1 107 ? -5.374 -0.138 -11.209 1.00 93.25 107 LEU A C 1
ATOM 848 O O . LEU A 1 107 ? -5.290 -0.671 -12.314 1.00 93.25 107 LEU A O 1
ATOM 852 N N . GLU A 1 108 ? -4.464 0.726 -10.765 1.00 91.25 108 GLU A N 1
ATOM 853 C CA . GLU A 1 108 ? -3.294 1.103 -11.555 1.00 91.25 108 GLU A CA 1
ATOM 854 C C . GLU A 1 108 ? -2.339 -0.076 -11.784 1.00 91.25 108 GLU A C 1
ATOM 856 O O . GLU A 1 108 ? -1.899 -0.307 -12.910 1.00 91.25 108 GLU A O 1
ATOM 861 N N . LEU A 1 109 ? -2.051 -0.859 -10.740 1.00 89.94 109 LEU A N 1
ATOM 862 C CA . LEU A 1 109 ? -1.171 -2.031 -10.825 1.00 89.94 109 LEU A CA 1
ATOM 863 C C . LEU A 1 109 ? -1.765 -3.181 -11.648 1.00 89.94 109 LEU A C 1
ATOM 865 O O . LEU A 1 109 ? -1.030 -4.072 -12.073 1.00 89.94 109 LEU A O 1
ATOM 869 N N . GLN A 1 110 ? -3.083 -3.202 -11.845 1.00 88.25 110 GLN A N 1
ATOM 870 C CA . GLN A 1 110 ? -3.753 -4.161 -12.721 1.00 88.25 110 GLN A CA 1
ATOM 871 C C . GLN A 1 110 ? -3.641 -3.767 -14.204 1.00 88.25 110 GLN A C 1
ATOM 873 O O . GLN A 1 110 ? -3.785 -4.624 -15.076 1.00 88.25 110 GLN A O 1
ATOM 878 N N . GLY A 1 111 ? -3.369 -2.493 -14.503 1.00 79.56 111 GLY A N 1
ATOM 879 C CA . GLY A 1 111 ? -3.176 -2.010 -15.865 1.00 79.56 111 GLY A CA 1
ATOM 880 C C . GLY A 1 111 ? -1.913 -2.588 -16.511 1.00 79.56 111 GLY A C 1
ATOM 881 O O . GLY A 1 111 ? -0.804 -2.389 -16.021 1.00 79.56 111 GLY A O 1
ATOM 882 N N . HIS A 1 112 ? -2.064 -3.240 -17.668 1.00 60.72 112 HIS A N 1
ATOM 883 C CA . HIS A 1 112 ? -0.956 -3.796 -18.468 1.00 60.72 112 HIS A CA 1
ATOM 884 C C . HIS A 1 112 ? 0.018 -2.731 -19.011 1.00 60.72 112 HIS A C 1
ATOM 886 O O . HIS A 1 112 ? 1.056 -3.069 -19.570 1.00 60.72 112 HIS A O 1
ATOM 892 N N . SER A 1 113 ? -0.308 -1.446 -18.860 1.00 59.16 113 SER A N 1
ATOM 893 C CA . SER A 1 113 ? 0.515 -0.305 -19.269 1.00 59.16 113 SER A CA 1
ATOM 894 C C . SER A 1 113 ? 1.374 0.264 -18.134 1.00 59.16 113 SER A C 1
ATOM 896 O O . SER A 1 113 ? 1.882 1.378 -18.259 1.00 59.16 113 SER A O 1
ATOM 898 N N . SER A 1 114 ? 1.495 -0.440 -17.003 1.00 60.28 114 SER A N 1
ATOM 899 C CA . SER A 1 114 ? 2.277 0.057 -15.874 1.00 60.28 114 SER A CA 1
ATOM 900 C C . SER A 1 114 ? 3.768 0.121 -16.246 1.00 60.28 114 SER A C 1
ATOM 902 O O . SER A 1 114 ? 4.334 -0.897 -16.643 1.00 60.28 114 SER A O 1
ATOM 904 N N . PRO A 1 115 ? 4.444 1.278 -16.100 1.00 67.00 115 PRO A N 1
ATOM 905 C CA . PRO A 1 115 ? 5.863 1.443 -16.442 1.00 67.00 115 PRO A CA 1
ATOM 906 C C . PRO A 1 115 ? 6.813 0.750 -15.444 1.00 67.00 115 PRO A C 1
ATOM 908 O O . PRO A 1 115 ? 8.008 1.040 -15.412 1.00 67.00 115 PRO A O 1
ATOM 911 N N . LEU A 1 116 ? 6.282 -0.109 -14.575 1.00 67.62 116 LEU A N 1
ATOM 912 C CA . LEU A 1 116 ? 6.978 -0.705 -13.446 1.00 67.62 116 LEU A CA 1
ATOM 913 C C . LEU A 1 116 ? 7.482 -2.101 -13.798 1.00 67.62 116 LEU A C 1
ATOM 915 O O . LEU A 1 116 ? 6.808 -2.836 -14.523 1.00 67.62 116 LEU A O 1
ATOM 919 N N . PRO A 1 117 ? 8.626 -2.522 -13.241 1.00 69.88 117 PRO A N 1
ATOM 920 C CA . PRO A 1 117 ? 9.058 -3.896 -13.400 1.00 69.88 117 PRO A CA 1
ATOM 921 C C . PRO A 1 117 ? 8.045 -4.856 -12.758 1.00 69.88 117 PRO A C 1
ATOM 923 O O . PRO A 1 117 ? 7.577 -4.634 -11.643 1.00 69.88 117 PRO A O 1
ATOM 926 N N . MET A 1 118 ? 7.741 -5.966 -13.437 1.00 64.56 118 MET A N 1
ATOM 927 C CA . MET A 1 118 ? 6.731 -6.936 -12.980 1.00 64.56 118 MET A CA 1
ATOM 928 C C . MET A 1 118 ? 6.994 -7.463 -11.562 1.00 64.56 118 MET A C 1
ATOM 930 O O . MET A 1 118 ? 6.058 -7.611 -10.781 1.00 64.56 118 MET A O 1
ATOM 934 N N . ALA A 1 119 ? 8.262 -7.631 -11.180 1.00 66.19 119 ALA A N 1
ATOM 935 C CA . ALA A 1 119 ? 8.649 -8.052 -9.837 1.00 66.19 119 ALA A CA 1
ATOM 936 C C . ALA A 1 119 ? 8.196 -7.086 -8.726 1.00 66.19 119 ALA A C 1
ATOM 938 O O . ALA A 1 119 ? 7.698 -7.528 -7.685 1.00 66.19 119 ALA A O 1
ATOM 939 N N . SER A 1 120 ? 8.331 -5.769 -8.938 1.00 76.56 120 SER A N 1
ATOM 940 C CA . SER A 1 120 ? 7.896 -4.777 -7.946 1.00 76.56 120 SER A CA 1
ATOM 941 C C . SER A 1 120 ? 6.371 -4.689 -7.885 1.00 76.56 120 SER A C 1
ATOM 943 O O . SER A 1 120 ? 5.805 -4.593 -6.796 1.00 76.56 120 SER A O 1
ATOM 945 N N . VAL A 1 121 ? 5.699 -4.832 -9.032 1.00 86.50 121 VAL A N 1
ATOM 946 C CA . VAL A 1 121 ? 4.233 -4.872 -9.138 1.00 86.50 121 VAL A CA 1
ATOM 947 C C . VAL A 1 121 ? 3.660 -6.061 -8.372 1.00 86.50 121 VAL A C 1
ATOM 949 O O . VAL A 1 121 ? 2.770 -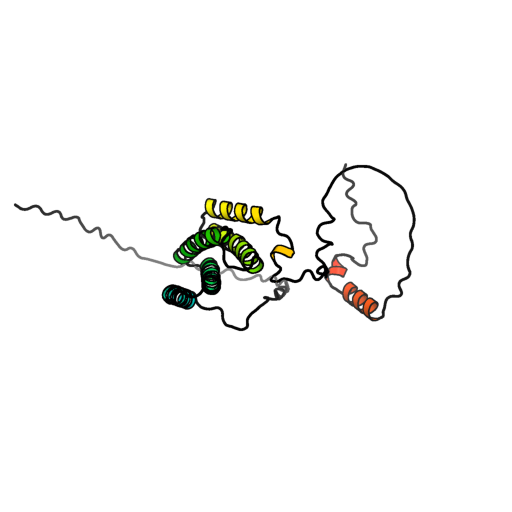5.889 -7.538 1.00 86.50 121 VAL A O 1
ATOM 952 N N . THR A 1 122 ? 4.180 -7.266 -8.607 1.00 88.06 122 THR A N 1
ATOM 953 C CA . THR A 1 122 ? 3.694 -8.497 -7.973 1.00 88.06 122 THR A CA 1
ATOM 954 C C . THR A 1 122 ? 3.837 -8.439 -6.453 1.00 88.06 122 THR A C 1
ATOM 956 O O . THR A 1 122 ? 2.871 -8.694 -5.725 1.00 88.06 122 THR A O 1
ATOM 959 N N . GLY A 1 123 ? 5.014 -8.044 -5.953 1.00 90.12 123 GLY A N 1
ATOM 960 C CA . GLY A 1 123 ? 5.256 -7.904 -4.515 1.00 90.12 123 GLY A CA 1
ATOM 961 C C . GLY A 1 123 ? 4.334 -6.871 -3.858 1.00 90.12 123 GLY A C 1
ATOM 962 O O . GLY A 1 123 ? 3.770 -7.120 -2.785 1.00 90.12 123 GLY A O 1
ATOM 963 N N . LEU A 1 124 ? 4.115 -5.735 -4.524 1.00 90.88 124 LEU A N 1
ATOM 964 C CA . LEU A 1 124 ? 3.239 -4.677 -4.032 1.00 90.88 124 LEU A CA 1
ATOM 965 C C . LEU A 1 124 ? 1.769 -5.116 -4.008 1.00 90.88 124 LEU A C 1
ATOM 967 O O . LEU A 1 124 ? 1.102 -4.942 -2.988 1.00 90.88 124 LEU A O 1
ATOM 971 N N . ARG A 1 125 ? 1.284 -5.781 -5.065 1.00 93.50 125 ARG A N 1
ATOM 972 C CA . ARG A 1 125 ? -0.074 -6.355 -5.133 1.00 93.50 125 ARG A CA 1
ATOM 973 C C . ARG A 1 125 ? -0.332 -7.353 -4.005 1.00 93.50 125 ARG A C 1
ATOM 975 O O . ARG A 1 125 ? -1.347 -7.254 -3.316 1.00 93.50 125 ARG A O 1
ATOM 982 N N . MET A 1 126 ? 0.607 -8.267 -3.761 1.00 93.56 126 MET A N 1
ATOM 983 C CA . MET A 1 126 ? 0.514 -9.237 -2.662 1.00 93.56 126 MET A CA 1
ATOM 984 C C . MET A 1 126 ? 0.438 -8.546 -1.292 1.00 93.56 126 MET A C 1
ATOM 986 O O . MET A 1 126 ? -0.389 -8.893 -0.438 1.00 93.56 126 MET A O 1
ATOM 990 N N . THR A 1 127 ? 1.280 -7.533 -1.087 1.00 95.38 127 THR A N 1
ATOM 991 C CA . THR A 1 127 ? 1.344 -6.785 0.176 1.00 95.38 127 THR A CA 1
ATOM 992 C C . THR A 1 127 ? 0.080 -5.953 0.408 1.00 95.38 127 THR A C 1
ATOM 994 O O . THR A 1 127 ? -0.424 -5.899 1.534 1.00 95.38 127 THR A O 1
ATOM 997 N N . LEU A 1 128 ? -0.480 -5.358 -0.648 1.00 96.44 128 LEU A N 1
ATOM 998 C CA . LEU A 1 128 ? -1.756 -4.650 -0.591 1.00 96.44 128 LEU A CA 1
ATOM 999 C C . LEU A 1 128 ? -2.905 -5.577 -0.218 1.00 96.44 128 LEU A C 1
ATOM 1001 O O . LEU A 1 128 ? -3.620 -5.278 0.732 1.00 96.44 128 LEU A O 1
ATOM 1005 N N . CYS A 1 129 ? -3.063 -6.711 -0.905 1.00 97.00 129 CYS A N 1
ATOM 1006 C CA . CYS A 1 129 ? -4.155 -7.647 -0.636 1.00 97.00 129 CYS A CA 1
ATOM 1007 C C . CYS A 1 129 ? -4.231 -8.042 0.840 1.00 97.00 129 CYS A C 1
ATOM 1009 O O . CYS A 1 129 ? -5.291 -7.981 1.461 1.00 97.00 129 CYS A O 1
ATOM 1011 N N . THR A 1 130 ? -3.093 -8.412 1.423 1.00 96.44 130 THR A N 1
ATOM 1012 C CA . THR A 1 130 ? -3.029 -8.826 2.829 1.00 96.44 130 THR A CA 1
ATOM 1013 C C . THR A 1 130 ? -3.282 -7.660 3.790 1.00 96.44 130 THR A C 1
ATOM 1015 O O . THR A 1 130 ? -4.051 -7.802 4.746 1.00 96.44 130 THR A O 1
ATOM 1018 N N . SER A 1 131 ? -2.689 -6.495 3.524 1.00 97.88 131 SER A N 1
ATOM 1019 C CA . SER A 1 131 ? -2.789 -5.323 4.403 1.00 97.88 131 SER A CA 1
ATOM 1020 C C . SER A 1 131 ? -4.170 -4.668 4.352 1.00 97.88 131 SER A C 1
ATOM 1022 O O . SER A 1 131 ? -4.741 -4.368 5.399 1.00 97.88 131 SER A O 1
ATOM 1024 N N . MET A 1 132 ? -4.744 -4.504 3.160 1.00 98.44 132 MET A N 1
ATOM 1025 C CA . MET A 1 132 ? -6.059 -3.891 2.963 1.00 98.44 132 MET A CA 1
ATOM 1026 C C . MET A 1 132 ? -7.188 -4.795 3.444 1.00 98.44 132 MET A C 1
ATOM 1028 O O . MET A 1 132 ? -8.109 -4.308 4.095 1.00 98.44 132 MET A O 1
ATOM 1032 N N . ARG A 1 133 ? -7.085 -6.119 3.247 1.00 98.25 133 ARG A N 1
ATOM 1033 C CA . ARG A 1 133 ? -8.025 -7.076 3.854 1.00 98.25 133 ARG A CA 1
ATOM 1034 C C . ARG A 1 133 ? -8.059 -6.918 5.372 1.00 98.25 133 ARG A C 1
ATOM 1036 O O . ARG A 1 133 ? -9.134 -6.819 5.956 1.00 98.25 133 ARG A O 1
ATOM 1043 N N . ARG A 1 134 ? -6.890 -6.867 6.020 1.00 97.88 134 ARG A N 1
ATOM 1044 C CA . ARG A 1 134 ? -6.800 -6.666 7.473 1.00 97.88 134 ARG A CA 1
ATOM 1045 C C . ARG A 1 134 ? -7.387 -5.317 7.890 1.00 97.88 134 ARG A C 1
ATOM 1047 O O . ARG A 1 134 ? -8.157 -5.279 8.844 1.00 97.88 134 ARG A O 1
ATOM 1054 N N . CYS A 1 135 ? -7.043 -4.243 7.182 1.00 98.06 135 CYS A N 1
ATOM 1055 C CA . CYS A 1 135 ? -7.568 -2.902 7.440 1.00 98.06 135 CYS A CA 1
ATOM 1056 C C . CYS A 1 135 ? -9.101 -2.872 7.350 1.00 98.06 135 CYS A C 1
ATOM 1058 O O . CYS A 1 135 ? -9.762 -2.379 8.259 1.00 98.06 135 CYS A O 1
ATOM 1060 N N . ALA A 1 136 ? -9.675 -3.482 6.311 1.00 98.06 136 ALA A N 1
ATOM 1061 C CA . ALA A 1 136 ? -11.119 -3.582 6.124 1.00 98.06 136 ALA A CA 1
ATOM 1062 C C . ALA A 1 136 ? -11.804 -4.366 7.254 1.00 98.06 136 ALA A C 1
ATOM 1064 O O . ALA A 1 136 ? -12.846 -3.936 7.744 1.00 98.06 136 ALA A O 1
ATOM 1065 N N . LEU A 1 137 ? -11.208 -5.472 7.717 1.00 97.94 137 LEU A N 1
ATOM 1066 C CA . LEU A 1 137 ? -11.729 -6.235 8.857 1.00 97.94 137 LEU A CA 1
ATOM 1067 C C . LEU A 1 137 ? -11.716 -5.419 10.156 1.00 97.94 137 LEU A C 1
ATOM 1069 O O . LEU A 1 137 ? -12.700 -5.439 10.892 1.00 97.94 137 LEU A O 1
ATOM 1073 N N . VAL A 1 138 ? -10.633 -4.681 10.426 1.00 96.94 138 VAL A N 1
ATOM 1074 C CA . VAL A 1 138 ? -10.526 -3.804 11.608 1.00 96.94 138 VAL A CA 1
ATOM 1075 C C . VAL A 1 138 ? -11.548 -2.667 11.544 1.00 96.94 138 VAL A C 1
ATOM 1077 O O . VAL A 1 138 ? -12.209 -2.388 12.540 1.00 96.94 138 VAL A O 1
ATOM 1080 N N . ALA A 1 139 ? -11.741 -2.076 10.364 1.00 96.31 139 ALA A N 1
ATOM 1081 C CA . ALA A 1 139 ? -12.745 -1.045 10.110 1.00 96.31 139 ALA A CA 1
ATOM 1082 C C . ALA A 1 139 ? -14.183 -1.595 9.966 1.00 96.31 139 ALA A C 1
ATOM 1084 O O . ALA A 1 139 ? -15.089 -0.843 9.616 1.00 96.31 139 ALA A O 1
ATOM 1085 N N . GLN A 1 140 ? -14.399 -2.898 10.198 1.00 96.88 140 GLN A N 1
ATOM 1086 C CA . GLN A 1 140 ? -15.695 -3.588 10.106 1.00 96.88 140 GLN A CA 1
ATOM 1087 C C . GLN A 1 140 ? -16.376 -3.525 8.720 1.00 96.88 140 GLN A C 1
ATOM 1089 O O . GLN A 1 140 ? -17.584 -3.718 8.602 1.00 96.88 140 GLN A O 1
ATOM 1094 N N . LYS A 1 141 ? -15.607 -3.333 7.641 1.00 97.25 141 LYS A N 1
ATOM 1095 C CA . LYS A 1 141 ? -16.090 -3.308 6.248 1.00 97.25 141 LYS A CA 1
ATOM 1096 C C . LYS A 1 141 ? -15.933 -4.685 5.586 1.00 97.25 141 LYS A C 1
ATOM 1098 O O . LYS A 1 141 ? -14.984 -4.914 4.833 1.00 97.25 141 LYS A O 1
ATOM 1103 N N . ARG A 1 142 ? -16.849 -5.615 5.881 1.00 97.44 142 ARG A N 1
ATOM 1104 C CA . ARG A 1 142 ? -16.762 -7.025 5.437 1.00 97.44 142 ARG A CA 1
ATOM 1105 C C . ARG A 1 142 ? -16.698 -7.186 3.915 1.00 97.44 142 ARG A C 1
ATOM 1107 O O . ARG A 1 142 ? -15.775 -7.833 3.433 1.00 97.44 142 ARG A O 1
ATOM 1114 N N . ASP A 1 143 ? -17.558 -6.495 3.173 1.00 97.88 143 ASP A N 1
ATOM 1115 C CA . ASP A 1 143 ? -17.606 -6.589 1.703 1.00 97.88 143 ASP A CA 1
ATOM 1116 C C . ASP A 1 143 ? -16.290 -6.154 1.036 1.00 97.88 143 ASP A C 1
ATOM 1118 O O . ASP A 1 143 ? -15.891 -6.664 -0.010 1.00 97.88 143 ASP A O 1
ATOM 1122 N N . LEU A 1 144 ? -15.579 -5.189 1.634 1.00 97.31 144 LEU A N 1
ATOM 1123 C CA . LEU A 1 144 ? -14.246 -4.807 1.161 1.00 97.31 144 LEU A CA 1
ATOM 1124 C C . LEU A 1 144 ? -13.221 -5.898 1.468 1.00 97.31 144 LEU A C 1
ATOM 1126 O O . LEU A 1 144 ? -12.403 -6.223 0.611 1.00 97.31 144 LEU A O 1
ATOM 1130 N N . ALA A 1 145 ? -13.261 -6.488 2.663 1.00 98.06 145 ALA A N 1
ATOM 1131 C CA . ALA A 1 145 ? -12.354 -7.574 3.021 1.00 98.06 145 ALA A CA 1
ATOM 1132 C C . ALA A 1 145 ? -12.518 -8.793 2.095 1.00 98.06 145 ALA A C 1
ATOM 1134 O O . ALA A 1 145 ? -11.522 -9.423 1.728 1.00 98.06 145 ALA A O 1
ATOM 1135 N N . GLU A 1 146 ? -13.747 -9.106 1.687 1.00 98.25 146 GLU A N 1
ATOM 1136 C CA . GLU A 1 146 ? -14.044 -10.171 0.724 1.00 98.25 146 GLU A CA 1
ATOM 1137 C C . GLU A 1 146 ? -13.477 -9.856 -0.661 1.00 98.25 146 GLU A C 1
ATOM 1139 O O . GLU A 1 146 ? -12.721 -10.668 -1.195 1.00 98.25 146 GLU A O 1
ATOM 1144 N N . ARG A 1 147 ? -13.691 -8.642 -1.184 1.00 98.19 147 ARG A N 1
ATOM 1145 C CA . ARG A 1 147 ? -13.079 -8.198 -2.452 1.00 98.19 147 ARG A CA 1
ATOM 1146 C C . ARG A 1 147 ? -11.554 -8.296 -2.441 1.00 98.19 147 ARG A C 1
ATOM 1148 O O . ARG A 1 147 ? -10.948 -8.775 -3.397 1.00 98.19 147 ARG A O 1
ATOM 1155 N N . TRP A 1 148 ? -10.905 -7.902 -1.345 1.00 97.69 148 TRP A N 1
ATOM 1156 C CA . TRP A 1 148 ? -9.453 -8.059 -1.200 1.00 97.69 148 TRP A CA 1
ATOM 1157 C C . TRP A 1 148 ? -9.011 -9.526 -1.120 1.00 97.69 148 TRP A C 1
ATOM 1159 O O . TRP A 1 148 ? -7.916 -9.863 -1.573 1.00 97.69 148 TRP A O 1
ATOM 1169 N N . THR A 1 149 ? -9.860 -10.404 -0.584 1.00 97.56 149 THR A N 1
ATOM 1170 C CA . THR A 1 149 ? -9.626 -11.856 -0.549 1.00 97.56 149 THR A CA 1
ATOM 1171 C C . THR A 1 149 ? -9.740 -12.470 -1.944 1.00 97.56 149 THR A C 1
ATOM 1173 O O . THR A 1 149 ? -8.897 -13.281 -2.325 1.00 97.56 149 THR A O 1
ATOM 1176 N N . GLU A 1 150 ? -10.733 -12.054 -2.726 1.00 97.31 150 GLU A N 1
ATOM 1177 C CA . GLU A 1 150 ? -10.904 -12.468 -4.119 1.00 97.31 150 GLU A CA 1
ATOM 1178 C C . GLU A 1 150 ? -9.724 -12.008 -4.984 1.00 97.31 150 GLU A C 1
ATOM 1180 O O . GLU A 1 150 ? -9.112 -12.801 -5.692 1.00 97.31 150 GLU A O 1
ATOM 1185 N N . ARG A 1 151 ? -9.293 -10.753 -4.846 1.00 95.31 151 ARG A N 1
ATOM 1186 C CA . ARG A 1 151 ? -8.081 -10.254 -5.517 1.00 95.31 151 ARG A CA 1
ATOM 1187 C C . ARG A 1 151 ? -6.839 -11.070 -5.179 1.00 95.31 151 ARG A C 1
ATOM 1189 O O . ARG A 1 151 ? -6.016 -11.329 -6.049 1.00 95.31 151 ARG A O 1
ATOM 1196 N N . PHE A 1 152 ? -6.705 -11.504 -3.927 1.00 94.56 152 PHE A N 1
ATOM 1197 C CA . PHE A 1 152 ? -5.592 -12.357 -3.520 1.00 94.56 152 PHE A CA 1
ATOM 1198 C C . PHE A 1 152 ? -5.668 -13.754 -4.151 1.00 94.56 152 PHE A C 1
ATOM 1200 O O . PHE A 1 152 ? -4.637 -14.339 -4.474 1.00 94.56 152 PHE A O 1
ATOM 1207 N N . SER A 1 153 ? -6.870 -14.303 -4.359 1.00 93.50 153 SER A N 1
ATOM 1208 C CA . SER A 1 153 ? -7.028 -15.606 -5.014 1.00 93.50 153 SER A CA 1
ATOM 1209 C C . SER A 1 153 ? -6.620 -15.564 -6.491 1.00 93.50 153 SER A C 1
ATOM 1211 O O . SER A 1 153 ? -6.043 -16.531 -6.986 1.00 93.50 153 SER A O 1
ATOM 1213 N N . GLN A 1 154 ? -6.802 -14.424 -7.161 1.00 90.81 154 GLN A N 1
ATOM 1214 C CA . GLN A 1 154 ? -6.332 -14.203 -8.534 1.00 90.81 154 GLN A CA 1
ATOM 1215 C C . GLN A 1 154 ? -4.796 -14.261 -8.647 1.00 90.81 154 GLN A C 1
ATOM 1217 O O . GLN A 1 154 ? -4.264 -14.570 -9.709 1.00 90.81 154 GLN A O 1
ATOM 1222 N N . LEU A 1 155 ? -4.070 -14.029 -7.547 1.00 87.62 155 LEU A N 1
ATOM 1223 C CA . LEU A 1 155 ? -2.605 -14.088 -7.484 1.00 87.62 155 LEU A CA 1
ATOM 1224 C C . LEU A 1 155 ? -2.058 -15.510 -7.223 1.00 87.62 155 LEU A C 1
ATOM 1226 O O . LEU A 1 155 ? -0.860 -15.692 -7.026 1.00 87.62 155 LEU A O 1
ATOM 1230 N N . ARG A 1 156 ? -2.896 -16.557 -7.219 1.00 83.25 156 ARG A N 1
ATOM 1231 C CA . ARG A 1 156 ? -2.458 -17.943 -6.930 1.00 83.25 156 ARG A CA 1
ATOM 1232 C C . ARG A 1 156 ? -1.568 -18.564 -8.009 1.00 83.25 156 ARG A C 1
ATOM 1234 O O . ARG A 1 156 ? -0.834 -19.509 -7.723 1.00 83.25 156 ARG A O 1
ATOM 1241 N N . HIS A 1 157 ? -1.625 -18.044 -9.231 1.00 82.62 157 HIS A N 1
ATOM 1242 C CA . HIS A 1 157 ? -0.883 -18.579 -10.376 1.00 82.62 157 HIS A CA 1
ATOM 1243 C C . HIS A 1 157 ? 0.477 -17.910 -10.601 1.00 82.62 157 HIS A C 1
ATOM 1245 O O . HIS A 1 157 ? 1.103 -18.162 -11.628 1.00 82.62 157 HIS A O 1
ATOM 1251 N N . LEU A 1 158 ? 0.949 -17.105 -9.641 1.00 81.88 158 LEU A N 1
ATOM 1252 C CA . LEU A 1 158 ? 2.254 -16.459 -9.731 1.00 81.88 158 LEU A CA 1
ATOM 1253 C C . LEU A 1 158 ? 3.385 -17.498 -9.804 1.00 81.88 158 LEU A C 1
ATOM 1255 O O . LEU A 1 158 ? 3.459 -18.444 -9.005 1.00 81.88 158 LEU A O 1
ATOM 1259 N N . ARG A 1 159 ? 4.267 -17.306 -10.780 1.00 79.25 159 ARG A N 1
ATOM 1260 C CA . ARG A 1 159 ? 5.491 -18.070 -11.018 1.00 79.25 159 ARG A CA 1
ATOM 1261 C C . ARG A 1 159 ? 6.686 -17.339 -10.399 1.00 79.25 159 ARG A C 1
ATOM 1263 O O . ARG A 1 159 ? 6.640 -16.125 -10.238 1.00 79.25 159 ARG A O 1
ATOM 1270 N N . PRO A 1 160 ? 7.783 -18.043 -10.070 1.00 74.19 160 PRO A N 1
ATOM 1271 C CA . PRO A 1 160 ? 9.019 -17.394 -9.625 1.00 74.19 160 PRO A CA 1
ATOM 1272 C C . PRO A 1 160 ? 9.525 -16.320 -10.599 1.00 74.19 160 PRO A C 1
ATOM 1274 O O . PRO A 1 160 ? 10.049 -15.300 -10.162 1.00 74.19 160 PRO A O 1
ATOM 1277 N N . ASP A 1 161 ? 9.299 -16.520 -11.899 1.00 75.75 161 ASP A N 1
ATOM 1278 C CA . ASP A 1 161 ? 9.665 -15.566 -12.950 1.00 75.75 161 ASP A CA 1
ATOM 1279 C C . ASP A 1 161 ? 8.938 -14.217 -12.805 1.00 75.75 161 ASP A C 1
ATOM 1281 O O . ASP A 1 161 ? 9.501 -13.183 -13.152 1.00 75.75 161 ASP A O 1
ATOM 1285 N N . ASP A 1 162 ? 7.746 -14.191 -12.193 1.00 73.25 162 ASP A N 1
ATOM 1286 C CA . ASP A 1 162 ? 6.989 -12.956 -11.930 1.00 73.25 162 ASP A CA 1
ATOM 1287 C C . ASP A 1 162 ? 7.653 -12.065 -10.864 1.00 73.25 162 ASP A C 1
ATOM 1289 O O . ASP A 1 162 ? 7.227 -10.929 -10.649 1.00 73.25 162 ASP A O 1
ATOM 1293 N N . PHE A 1 163 ? 8.690 -12.577 -10.192 1.00 69.94 163 PHE A N 1
ATOM 1294 C CA . PHE A 1 163 ? 9.515 -11.869 -9.213 1.00 69.94 163 PHE A CA 1
ATOM 1295 C C . PHE A 1 163 ? 10.927 -11.560 -9.733 1.00 69.94 163 PHE A C 1
ATOM 1297 O O . PHE A 1 163 ? 11.710 -10.932 -9.019 1.00 69.94 163 PHE A O 1
ATOM 1304 N N . ALA A 1 164 ? 11.279 -11.987 -10.950 1.00 68.12 164 ALA A N 1
ATOM 1305 C CA . ALA A 1 164 ? 12.604 -11.764 -11.511 1.00 68.12 164 ALA A CA 1
ATOM 1306 C C . ALA A 1 164 ? 12.695 -10.382 -12.178 1.00 68.12 164 ALA A C 1
ATOM 1308 O O . ALA A 1 164 ? 12.027 -10.086 -13.168 1.00 68.12 164 ALA A O 1
ATOM 1309 N N . THR A 1 165 ? 13.560 -9.520 -11.646 1.00 56.75 165 THR A N 1
ATOM 1310 C CA . THR A 1 165 ? 13.858 -8.196 -12.204 1.00 56.75 165 THR A CA 1
ATOM 1311 C C . THR A 1 165 ? 15.096 -8.276 -13.107 1.00 56.75 165 THR A C 1
ATOM 1313 O O . THR A 1 165 ? 16.184 -7.887 -12.695 1.00 56.75 165 THR A O 1
ATOM 1316 N N . GLY A 1 166 ? 14.980 -8.808 -14.332 1.00 50.88 166 GLY A N 1
ATOM 1317 C CA . GLY A 1 166 ? 16.055 -8.668 -15.331 1.00 50.88 166 GLY A CA 1
ATOM 1318 C C . GLY A 1 166 ? 16.174 -9.762 -16.393 1.00 50.88 166 GLY A C 1
ATOM 1319 O O . GLY A 1 166 ? 15.760 -10.903 -16.204 1.00 50.88 166 GLY A O 1
ATOM 1320 N N . THR A 1 167 ? 16.798 -9.393 -17.518 1.00 48.00 167 THR A N 1
ATOM 1321 C CA . THR A 1 167 ? 17.239 -10.267 -18.616 1.00 48.00 167 THR A CA 1
ATOM 1322 C C . THR A 1 167 ? 18.330 -11.218 -18.127 1.00 48.00 167 THR A C 1
ATOM 1324 O O . THR A 1 167 ? 19.523 -10.973 -18.288 1.00 48.00 167 THR A O 1
ATOM 1327 N N . GLY A 1 168 ? 17.917 -12.294 -17.475 1.00 46.12 168 GLY A N 1
ATOM 1328 C CA . GLY A 1 168 ? 18.808 -13.315 -16.959 1.00 46.12 168 GLY A CA 1
ATOM 1329 C C . GLY A 1 168 ? 18.106 -14.656 -16.968 1.00 46.12 168 GLY A C 1
ATOM 1330 O O . GLY A 1 168 ? 17.807 -15.195 -15.910 1.00 46.12 168 GLY A O 1
ATOM 1331 N N . GLN A 1 169 ? 17.885 -15.215 -18.163 1.00 48.00 169 GLN A N 1
ATOM 1332 C CA . GLN A 1 169 ? 17.767 -16.665 -18.345 1.00 48.00 169 GLN A CA 1
ATOM 1333 C C . GLN A 1 169 ? 19.123 -17.314 -18.006 1.00 48.00 169 GLN A C 1
ATOM 1335 O O . GLN A 1 169 ? 19.828 -17.848 -18.855 1.00 48.00 169 GLN A O 1
ATOM 1340 N N . GLY A 1 170 ? 19.524 -17.215 -16.743 1.00 41.69 170 GLY A N 1
ATOM 1341 C CA . GLY A 1 170 ? 20.523 -18.069 -16.137 1.00 41.69 170 GLY A CA 1
ATOM 1342 C C . GLY A 1 170 ? 19.763 -19.201 -15.478 1.00 41.69 170 GLY A C 1
ATOM 1343 O O . GLY A 1 170 ? 18.980 -18.978 -14.563 1.00 41.69 170 GLY A O 1
ATOM 1344 N N . ASN A 1 171 ? 19.980 -20.412 -15.969 1.00 45.19 171 ASN A N 1
ATOM 1345 C CA . ASN A 1 171 ? 19.321 -21.657 -15.588 1.00 45.19 171 ASN A CA 1
ATOM 1346 C C . ASN A 1 171 ? 19.624 -22.106 -14.133 1.00 45.19 171 ASN A C 1
ATOM 1348 O O . ASN A 1 171 ? 19.725 -23.298 -13.852 1.00 45.19 171 ASN A O 1
ATOM 1352 N N . SER A 1 172 ? 19.823 -21.182 -13.189 1.00 46.12 172 SER A N 1
ATOM 1353 C CA . SER A 1 172 ? 20.031 -21.483 -11.775 1.00 46.12 172 SER A CA 1
ATOM 1354 C C . SER A 1 172 ? 18.684 -21.492 -11.068 1.00 46.12 172 SER A C 1
ATOM 1356 O O . SER A 1 172 ? 18.245 -20.499 -10.486 1.00 46.12 172 SER A O 1
ATOM 1358 N N . GLY A 1 173 ? 18.010 -22.638 -11.144 1.00 44.31 173 GLY A N 1
ATOM 1359 C CA . GLY A 1 173 ? 16.850 -22.920 -10.312 1.00 44.31 173 GLY A CA 1
ATOM 1360 C C . GLY A 1 173 ? 17.169 -22.613 -8.850 1.00 44.31 173 GLY A C 1
ATOM 1361 O O . GLY A 1 173 ? 18.115 -23.165 -8.294 1.00 44.31 173 GLY A O 1
ATOM 1362 N N . VAL A 1 174 ? 16.380 -21.723 -8.245 1.00 49.75 174 VAL A N 1
ATOM 1363 C CA . VAL A 1 174 ? 16.471 -21.371 -6.825 1.00 49.75 174 VAL A CA 1
ATOM 1364 C C . VAL A 1 174 ? 16.377 -22.668 -6.005 1.00 49.75 174 VAL A C 1
ATOM 1366 O O . VAL A 1 174 ? 15.323 -23.320 -6.033 1.00 49.75 174 VAL A O 1
ATOM 1369 N N . PRO A 1 175 ? 17.445 -23.093 -5.301 1.00 41.19 175 PRO A N 1
ATOM 1370 C CA . PRO A 1 175 ? 17.417 -24.322 -4.521 1.00 41.19 175 PRO A CA 1
ATOM 1371 C C . PRO A 1 175 ? 16.354 -24.192 -3.425 1.00 41.19 175 PRO A C 1
ATOM 1373 O O . PRO A 1 175 ? 16.458 -23.333 -2.555 1.00 41.19 175 PRO A O 1
ATOM 1376 N N . GLY A 1 176 ? 15.300 -25.009 -3.493 1.00 51.53 176 GLY A N 1
ATOM 1377 C CA . GLY A 1 176 ? 14.258 -25.086 -2.459 1.00 51.53 176 GLY A CA 1
ATOM 1378 C C . GLY A 1 176 ? 12.814 -24.977 -2.954 1.00 51.53 176 GLY A C 1
ATOM 1379 O O . GLY A 1 176 ? 11.918 -25.489 -2.291 1.00 51.53 176 GLY A O 1
ATOM 1380 N N . TRP A 1 177 ? 12.556 -24.400 -4.132 1.00 50.38 177 TRP A N 1
ATOM 1381 C CA . TRP A 1 177 ? 11.172 -24.200 -4.603 1.00 50.38 177 TRP A CA 1
ATOM 1382 C C . TRP A 1 177 ? 10.546 -25.437 -5.256 1.00 50.38 177 TRP A C 1
ATOM 1384 O O . TRP A 1 177 ? 9.333 -25.631 -5.189 1.00 50.38 177 TRP A O 1
ATOM 1394 N N . ARG A 1 178 ? 11.366 -26.307 -5.856 1.00 50.94 178 ARG A N 1
ATOM 1395 C CA . ARG A 1 178 ? 10.884 -27.480 -6.605 1.00 50.94 178 ARG A CA 1
ATOM 1396 C C . ARG A 1 178 ? 10.282 -28.575 -5.711 1.00 50.94 178 ARG A C 1
ATOM 1398 O O . ARG A 1 178 ? 9.528 -29.399 -6.206 1.00 50.94 178 ARG A O 1
ATOM 1405 N N . ASN A 1 179 ? 10.551 -28.549 -4.404 1.00 46.53 179 ASN A N 1
ATOM 1406 C CA . ASN A 1 179 ? 10.101 -29.589 -3.471 1.00 46.53 179 ASN A CA 1
ATOM 1407 C C . ASN A 1 179 ? 8.739 -29.295 -2.820 1.00 46.53 179 ASN A C 1
ATOM 1409 O O . ASN A 1 179 ? 8.165 -30.185 -2.206 1.00 46.53 179 ASN A O 1
ATOM 1413 N N . ALA A 1 180 ? 8.205 -28.074 -2.943 1.00 50.69 180 ALA A N 1
ATOM 1414 C CA . ALA A 1 180 ? 6.967 -27.686 -2.258 1.00 50.69 180 ALA A CA 1
ATOM 1415 C C . ALA A 1 180 ? 5.679 -28.011 -3.042 1.00 50.69 180 ALA A C 1
ATOM 1417 O O . ALA A 1 180 ? 4.593 -27.902 -2.482 1.00 50.69 180 ALA A O 1
ATOM 1418 N N . ARG A 1 181 ? 5.772 -28.385 -4.328 1.00 49.62 181 ARG A N 1
ATOM 1419 C CA . ARG A 1 181 ? 4.597 -28.609 -5.199 1.00 49.62 181 ARG A CA 1
ATOM 1420 C C . ARG A 1 181 ? 4.375 -30.061 -5.629 1.00 49.62 181 ARG A C 1
ATOM 1422 O O . ARG A 1 181 ? 3.362 -30.337 -6.252 1.00 49.62 181 ARG A O 1
ATOM 1429 N N . SER A 1 182 ? 5.248 -30.995 -5.260 1.00 47.47 182 SER A N 1
ATOM 1430 C CA . SER A 1 182 ? 5.120 -32.406 -5.667 1.00 47.47 182 SER A CA 1
ATOM 1431 C C . SER A 1 182 ? 4.173 -33.236 -4.784 1.00 47.47 182 SER A C 1
ATOM 1433 O O . SER A 1 182 ? 4.217 -34.458 -4.838 1.00 47.47 182 SER A O 1
ATOM 1435 N N . GLY A 1 183 ? 3.361 -32.601 -3.930 1.00 46.28 183 GLY A N 1
ATOM 1436 C CA . GLY A 1 183 ? 2.565 -33.289 -2.906 1.00 46.28 183 GLY A CA 1
ATOM 1437 C C . GLY A 1 183 ? 1.051 -33.297 -3.114 1.00 46.28 183 GLY A C 1
ATOM 1438 O O . GLY A 1 183 ? 0.349 -33.824 -2.258 1.00 46.28 183 GLY A O 1
ATOM 1439 N N . SER A 1 184 ? 0.516 -32.707 -4.184 1.00 44.41 184 SER A N 1
ATOM 1440 C CA . SER A 1 184 ? -0.938 -32.681 -4.380 1.00 44.41 184 SER A CA 1
ATOM 1441 C C . SER A 1 184 ? -1.324 -32.753 -5.853 1.00 44.41 184 SER A C 1
ATOM 1443 O O . SER A 1 184 ? -1.622 -31.727 -6.450 1.00 44.41 184 SER A O 1
ATOM 1445 N N . ASP A 1 185 ? -1.325 -33.961 -6.413 1.00 41.38 185 ASP A N 1
ATOM 1446 C CA . ASP A 1 185 ? -2.157 -34.314 -7.567 1.00 41.38 185 ASP A CA 1
ATOM 1447 C C . ASP A 1 185 ? -2.410 -35.834 -7.588 1.00 41.38 185 ASP A C 1
ATOM 1449 O O . ASP A 1 185 ? -1.518 -36.619 -7.895 1.00 41.38 185 ASP A O 1
ATOM 1453 N N . GLY A 1 186 ? -3.655 -36.227 -7.293 1.00 34.47 186 GLY A N 1
ATOM 1454 C CA . GLY A 1 186 ? -4.317 -37.350 -7.974 1.00 34.47 186 GLY A CA 1
ATOM 1455 C C . GLY A 1 186 ? -4.433 -38.709 -7.246 1.00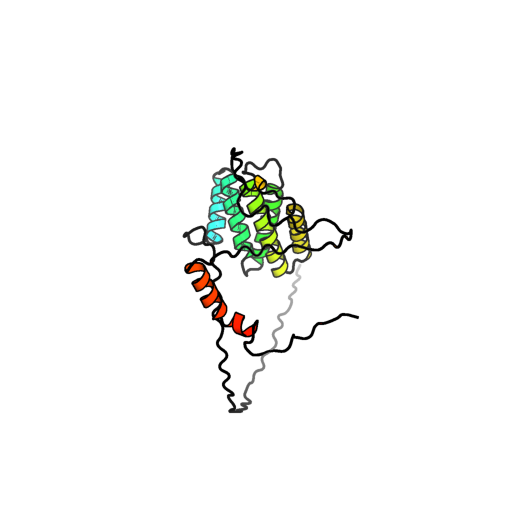 34.47 186 GLY A C 1
ATOM 1456 O O . GLY A 1 186 ? -3.436 -39.197 -6.726 1.00 34.47 186 GLY A O 1
ATOM 1457 N N . PRO A 1 187 ? -5.623 -39.358 -7.233 1.00 42.41 187 PRO A N 1
ATOM 1458 C CA . PRO A 1 187 ? -5.932 -40.546 -6.431 1.00 42.41 187 PRO A CA 1
ATOM 1459 C C . PRO A 1 187 ? -5.861 -41.883 -7.205 1.00 42.41 187 PRO A C 1
ATOM 1461 O O . PRO A 1 187 ? -6.217 -41.946 -8.376 1.00 42.41 187 PRO A O 1
ATOM 1464 N N . GLY A 1 188 ? -5.536 -42.964 -6.483 1.00 33.94 188 GLY A N 1
ATOM 1465 C CA . GLY A 1 188 ? -6.036 -44.327 -6.727 1.00 33.94 188 GLY A CA 1
ATOM 1466 C C . GLY A 1 188 ? -5.317 -45.206 -7.760 1.00 33.94 188 GLY A C 1
ATOM 1467 O O . GLY A 1 188 ? -5.633 -45.150 -8.939 1.00 33.94 188 GLY A O 1
ATOM 1468 N N . ALA A 1 189 ? -4.473 -46.129 -7.283 1.00 33.03 189 ALA A N 1
ATOM 1469 C CA . ALA A 1 189 ? -4.429 -47.533 -7.721 1.00 33.03 189 ALA A CA 1
ATOM 1470 C C . ALA A 1 189 ? -3.482 -48.319 -6.799 1.00 33.03 189 ALA A C 1
ATOM 1472 O O . ALA A 1 189 ? -2.341 -47.915 -6.583 1.00 33.03 189 ALA A O 1
ATOM 1473 N N . GLY A 1 190 ? -3.988 -49.408 -6.218 1.00 36.59 190 GLY A N 1
ATOM 1474 C CA . GLY A 1 190 ? -3.235 -50.302 -5.347 1.00 36.59 190 GLY A CA 1
ATOM 1475 C C . GLY A 1 190 ? -2.114 -51.046 -6.072 1.00 36.59 190 GLY A C 1
ATOM 1476 O O . GLY A 1 190 ? -2.144 -51.243 -7.284 1.00 36.59 190 GLY A O 1
ATOM 1477 N N . GLY A 1 191 ? -1.141 -51.471 -5.277 1.00 30.23 191 GLY A N 1
ATOM 1478 C CA . GLY A 1 191 ? -0.002 -52.270 -5.696 1.00 30.23 191 GLY A CA 1
ATOM 1479 C C . GLY A 1 191 ? 0.910 -52.465 -4.499 1.00 30.23 191 GLY A C 1
ATOM 1480 O O . GLY A 1 191 ? 1.870 -51.722 -4.316 1.00 30.23 191 GLY A O 1
ATOM 1481 N N . GLU A 1 192 ? 0.542 -53.410 -3.637 1.00 42.97 192 GLU A N 1
ATOM 1482 C CA . GLU A 1 192 ? 1.477 -54.024 -2.704 1.00 42.97 192 GLU A CA 1
ATOM 1483 C C . GLU A 1 192 ? 2.630 -54.616 -3.519 1.00 42.97 192 GLU A C 1
ATOM 1485 O O . GLU A 1 192 ? 2.384 -55.436 -4.396 1.00 42.97 192 GLU A O 1
ATOM 1490 N N . GLU A 1 193 ? 3.870 -54.225 -3.234 1.00 38.53 193 GLU A N 1
ATOM 1491 C CA . GLU A 1 193 ? 4.943 -55.208 -3.134 1.00 38.53 193 GLU A CA 1
ATOM 1492 C C . GLU A 1 193 ? 6.148 -54.671 -2.358 1.00 38.53 193 GLU A C 1
ATOM 1494 O O . GLU A 1 193 ? 6.540 -53.505 -2.392 1.00 38.53 193 GLU A O 1
ATOM 1499 N N . GLU A 1 194 ? 6.655 -55.601 -1.570 1.00 41.44 194 GLU A N 1
ATOM 1500 C CA . GLU A 1 194 ? 7.647 -55.526 -0.521 1.00 41.44 194 GLU A CA 1
ATOM 1501 C C . GLU A 1 194 ? 9.093 -55.375 -1.029 1.00 41.44 194 GLU A C 1
ATOM 1503 O O . GLU A 1 194 ? 9.427 -55.729 -2.153 1.00 41.44 194 GLU A O 1
ATOM 1508 N N . LYS A 1 195 ? 9.971 -55.042 -0.068 1.00 37.25 195 LYS A N 1
ATOM 1509 C CA . LYS A 1 195 ? 11.431 -55.277 -0.026 1.00 37.25 195 LYS A CA 1
ATOM 1510 C C . LYS A 1 195 ? 12.317 -54.347 -0.865 1.00 37.25 195 LYS A C 1
ATOM 1512 O O . LYS A 1 195 ? 12.541 -54.539 -2.047 1.00 37.25 195 LYS A O 1
ATOM 1517 N N . ALA A 1 196 ? 13.080 -53.506 -0.170 1.00 35.38 196 ALA A N 1
ATOM 1518 C CA . ALA A 1 196 ? 14.339 -53.971 0.418 1.00 35.38 196 ALA A CA 1
ATOM 1519 C C . ALA A 1 196 ? 15.010 -52.843 1.211 1.00 35.38 196 ALA A C 1
ATOM 1521 O O . ALA A 1 196 ? 15.370 -51.788 0.698 1.00 35.38 196 ALA A O 1
ATOM 1522 N N . SER A 1 197 ? 15.204 -53.112 2.497 1.00 46.81 197 SER A N 1
ATOM 1523 C CA . SER A 1 197 ? 16.079 -52.361 3.385 1.00 46.81 197 SER A CA 1
ATOM 1524 C C . SER A 1 197 ? 17.515 -52.400 2.841 1.00 46.81 197 SER A C 1
ATOM 1526 O O . SER A 1 197 ? 18.198 -53.415 2.968 1.00 46.81 197 SER A O 1
ATOM 1528 N N . SER A 1 198 ? 18.009 -51.281 2.316 1.00 39.22 198 SER A N 1
ATOM 1529 C CA . SER A 1 198 ? 19.444 -50.998 2.272 1.00 39.22 198 SER A CA 1
ATOM 1530 C C . SER A 1 198 ? 19.762 -49.982 3.369 1.00 39.22 198 SER A C 1
ATOM 1532 O O . SER A 1 198 ? 19.776 -48.769 3.144 1.00 39.22 198 SER A O 1
ATOM 1534 N N . ARG A 1 199 ? 19.982 -50.481 4.595 1.00 44.84 199 ARG A N 1
ATOM 1535 C CA . ARG A 1 199 ? 20.615 -49.718 5.678 1.00 44.84 199 ARG A CA 1
ATOM 1536 C C . ARG A 1 199 ? 22.039 -49.370 5.246 1.00 44.84 199 ARG A C 1
ATOM 1538 O O . ARG A 1 199 ? 22.978 -50.119 5.490 1.00 44.84 199 ARG A O 1
ATOM 1545 N N . ILE A 1 200 ? 22.190 -48.222 4.599 1.00 43.88 200 ILE A N 1
ATOM 1546 C CA . ILE A 1 200 ? 23.477 -47.553 4.455 1.00 43.88 200 ILE A CA 1
ATOM 1547 C C . ILE A 1 200 ? 23.866 -47.118 5.870 1.00 43.88 200 ILE A C 1
ATOM 1549 O O . ILE A 1 200 ? 23.289 -46.173 6.412 1.00 43.88 200 ILE A O 1
ATOM 1553 N N . HIS A 1 201 ? 24.798 -47.846 6.488 1.00 48.94 201 HIS A N 1
ATOM 1554 C CA . HIS A 1 201 ? 25.489 -47.430 7.707 1.00 48.94 201 HIS A CA 1
ATOM 1555 C C . HIS A 1 201 ? 26.277 -46.157 7.378 1.00 48.94 201 HIS A C 1
ATOM 1557 O O . HIS A 1 201 ? 27.439 -46.190 6.988 1.00 48.94 201 HIS A O 1
ATOM 1563 N N . ARG A 1 202 ? 25.598 -45.013 7.448 1.00 55.69 202 ARG A N 1
ATOM 1564 C CA . ARG A 1 202 ? 26.222 -43.704 7.327 1.00 55.69 202 ARG A CA 1
ATOM 1565 C C . ARG A 1 202 ? 26.852 -43.425 8.683 1.00 55.69 202 ARG A C 1
ATOM 1567 O O . ARG A 1 202 ? 26.136 -43.124 9.637 1.00 55.69 202 ARG A O 1
ATOM 1574 N N . GLU A 1 203 ? 28.163 -43.622 8.778 1.00 64.69 203 GLU A N 1
ATOM 1575 C CA . GLU A 1 203 ? 28.944 -43.214 9.944 1.00 64.69 203 GLU A CA 1
ATOM 1576 C C . GLU A 1 203 ? 28.613 -41.750 10.245 1.00 64.69 203 GLU A C 1
ATOM 1578 O O . GLU A 1 203 ? 28.760 -40.870 9.391 1.00 64.69 203 GLU A O 1
ATOM 1583 N N . GLN A 1 204 ? 28.042 -41.505 11.423 1.00 64.00 204 GLN A N 1
ATOM 1584 C CA . GLN A 1 204 ? 27.671 -40.157 11.819 1.00 64.00 204 GLN A CA 1
ATOM 1585 C C . GLN A 1 204 ? 28.943 -39.363 12.071 1.00 64.00 204 GLN A C 1
ATOM 1587 O O . GLN A 1 204 ? 29.831 -39.808 12.797 1.00 64.00 204 GLN A O 1
ATOM 1592 N N . THR A 1 205 ? 29.029 -38.169 11.492 1.00 78.56 205 THR A N 1
ATOM 1593 C CA . THR A 1 205 ? 30.147 -37.280 11.805 1.00 78.56 205 THR A CA 1
ATOM 1594 C C . THR A 1 205 ? 30.077 -36.864 13.281 1.00 78.56 205 THR A C 1
ATOM 1596 O O . THR A 1 205 ? 28.975 -36.765 13.829 1.00 78.56 205 THR A O 1
ATOM 1599 N N . PRO A 1 206 ? 31.207 -36.541 13.937 1.00 76.25 206 PRO A N 1
ATOM 1600 C CA . PRO A 1 206 ? 31.203 -36.094 15.337 1.00 76.25 206 PRO A CA 1
ATOM 1601 C C . PRO A 1 206 ? 30.236 -34.926 15.598 1.00 76.25 206 PRO A C 1
ATOM 1603 O O . PRO A 1 206 ? 29.608 -34.820 16.646 1.00 76.25 206 PRO A O 1
ATOM 1606 N N . LEU A 1 207 ? 30.043 -34.066 14.594 1.00 73.56 207 LEU A N 1
ATOM 1607 C CA . LEU A 1 207 ? 29.127 -32.929 14.661 1.00 73.56 207 LEU A CA 1
ATOM 1608 C C . LEU A 1 207 ? 27.649 -33.342 14.514 1.00 73.56 207 LEU A C 1
ATOM 1610 O O . LEU A 1 207 ? 26.766 -32.670 15.045 1.00 73.56 207 LEU A O 1
ATOM 1614 N N . GLN A 1 208 ? 27.361 -34.444 13.817 1.00 75.31 208 GLN A N 1
ATOM 1615 C CA . GLN A 1 208 ? 26.027 -35.051 13.780 1.00 75.31 208 GLN A CA 1
ATOM 1616 C C . GLN A 1 208 ? 25.686 -35.745 15.097 1.00 75.31 208 GLN A C 1
ATOM 1618 O O . GLN A 1 208 ? 24.565 -35.570 15.568 1.00 75.31 208 GLN A O 1
ATOM 1623 N N . GLN A 1 209 ? 26.648 -36.440 15.711 1.00 77.62 209 GLN A N 1
ATOM 1624 C CA . GLN A 1 209 ? 26.478 -37.027 17.043 1.00 77.62 209 GLN A CA 1
ATOM 1625 C C . GLN A 1 209 ? 26.173 -35.945 18.078 1.00 77.62 209 GLN A C 1
ATOM 1627 O O . GLN A 1 209 ? 25.148 -36.022 18.744 1.00 77.62 209 GLN A O 1
ATOM 1632 N N . TYR A 1 210 ? 26.961 -34.865 18.107 1.00 75.94 210 TYR A N 1
ATOM 1633 C CA . TYR A 1 210 ? 26.709 -33.739 19.009 1.00 75.94 210 TYR A CA 1
ATOM 1634 C C . TYR A 1 210 ? 25.318 -33.119 18.803 1.00 75.94 210 TYR A C 1
ATOM 1636 O O . TYR A 1 210 ? 24.592 -32.859 19.758 1.00 75.94 210 TYR A O 1
ATOM 1644 N N . ARG A 1 211 ? 24.897 -32.911 17.546 1.00 77.56 211 ARG A N 1
ATOM 1645 C CA . ARG A 1 211 ? 23.547 -32.399 17.249 1.00 77.56 211 ARG A CA 1
ATOM 1646 C C . ARG A 1 211 ? 22.454 -33.357 17.706 1.00 77.56 211 ARG A C 1
ATOM 1648 O O . ARG A 1 211 ? 21.409 -32.893 18.149 1.00 77.56 211 ARG A O 1
ATOM 1655 N N . GLN A 1 212 ? 22.676 -34.660 17.577 1.00 77.62 212 GLN A N 1
ATOM 1656 C CA . GLN A 1 212 ? 21.732 -35.671 18.027 1.00 77.62 212 GLN A CA 1
ATOM 1657 C C . GLN A 1 212 ? 21.660 -35.715 19.557 1.00 77.62 212 GLN A C 1
ATOM 1659 O O . GLN A 1 212 ? 20.558 -35.720 20.089 1.00 77.62 212 GLN A O 1
ATOM 1664 N N . GLU A 1 213 ? 22.788 -35.679 20.263 1.00 77.88 213 GLU A N 1
ATOM 1665 C CA . GLU A 1 213 ? 22.844 -35.648 21.731 1.00 77.88 213 GLU A CA 1
ATOM 1666 C C . GLU A 1 213 ? 22.143 -34.406 22.293 1.00 77.88 213 GLU A C 1
ATOM 1668 O O . GLU A 1 213 ? 21.218 -34.527 23.092 1.00 77.88 213 GLU A O 1
ATOM 1673 N N . VAL A 1 214 ? 22.471 -33.220 21.770 1.00 75.56 214 VAL A N 1
ATOM 1674 C CA . VAL A 1 214 ? 21.816 -31.961 22.166 1.00 75.56 214 VAL A CA 1
ATOM 1675 C C . VAL A 1 214 ? 20.315 -31.981 21.865 1.00 75.56 214 VAL A C 1
ATOM 1677 O O . VAL A 1 214 ? 19.518 -31.451 22.640 1.00 75.56 214 VAL A O 1
ATOM 1680 N N . LEU A 1 215 ? 19.903 -32.591 20.748 1.00 77.00 215 LEU A N 1
ATOM 1681 C CA . LEU A 1 215 ? 18.487 -32.745 20.418 1.00 77.00 215 LEU A CA 1
ATOM 1682 C C . LEU A 1 215 ? 17.787 -33.690 21.402 1.00 77.00 215 LEU A C 1
ATOM 1684 O O . LEU A 1 215 ? 16.693 -33.369 21.859 1.00 77.00 215 LEU A O 1
ATOM 1688 N N . MET A 1 216 ? 18.403 -34.821 21.752 1.00 75.44 216 MET A N 1
ATOM 1689 C CA . MET A 1 216 ? 17.842 -35.793 22.699 1.00 75.44 216 MET A CA 1
ATOM 1690 C C . MET A 1 216 ? 17.720 -35.231 24.122 1.00 75.44 216 MET A C 1
ATOM 1692 O O . MET A 1 216 ? 16.790 -35.604 24.838 1.00 75.44 216 MET A O 1
ATOM 1696 N N . ASP A 1 217 ? 18.590 -34.295 24.498 1.00 74.44 217 ASP A N 1
ATOM 1697 C CA . ASP A 1 217 ? 18.540 -33.594 25.786 1.00 74.44 217 ASP A CA 1
ATOM 1698 C C . ASP A 1 217 ? 17.574 -32.397 25.795 1.00 74.44 217 ASP A C 1
ATOM 1700 O O . ASP A 1 217 ? 17.361 -31.761 26.831 1.00 74.44 217 ASP A O 1
ATOM 1704 N N . HIS A 1 218 ? 16.925 -32.095 24.665 1.00 72.38 218 HIS A N 1
ATOM 1705 C CA . HIS A 1 218 ? 15.940 -31.025 24.596 1.00 72.38 218 HIS A CA 1
ATOM 1706 C C . HIS A 1 218 ? 14.670 -31.403 25.391 1.00 72.38 218 HIS A C 1
ATOM 1708 O O . HIS A 1 218 ? 14.109 -32.484 25.189 1.00 72.38 218 HIS A O 1
ATOM 1714 N N . PRO A 1 219 ? 14.117 -30.509 26.234 1.00 71.25 219 PRO A N 1
ATOM 1715 C CA . PRO A 1 219 ? 12.976 -30.819 27.108 1.00 71.25 219 PRO A CA 1
ATOM 1716 C C . PRO A 1 219 ? 11.722 -31.290 26.350 1.00 71.25 219 PRO A C 1
ATOM 1718 O O . PRO A 1 219 ? 10.944 -32.092 26.861 1.00 71.25 219 PRO A O 1
ATOM 1721 N N . MET A 1 220 ? 11.538 -30.860 25.096 1.00 67.06 220 MET A N 1
ATOM 1722 C CA . MET A 1 220 ? 10.443 -31.366 24.252 1.00 67.06 220 MET A CA 1
ATOM 1723 C C . MET A 1 220 ? 10.628 -32.819 23.792 1.00 67.06 220 MET A C 1
ATOM 1725 O O . MET A 1 220 ? 9.636 -33.524 23.624 1.00 67.06 220 MET A O 1
ATOM 1729 N N . MET A 1 221 ? 11.867 -33.291 23.617 1.00 68.88 221 MET A N 1
ATOM 1730 C CA . MET A 1 221 ? 12.129 -34.692 23.268 1.00 68.88 221 MET A CA 1
ATOM 1731 C C . MET A 1 221 ? 11.847 -35.615 24.453 1.00 68.88 221 MET A C 1
ATOM 1733 O O . MET A 1 221 ? 11.308 -36.698 24.258 1.00 68.88 221 MET A O 1
ATOM 1737 N N . GLN A 1 222 ? 12.092 -35.162 25.685 1.00 62.06 222 GLN A N 1
ATOM 1738 C CA . GLN A 1 222 ? 11.719 -35.903 26.897 1.00 62.06 222 GLN A CA 1
ATOM 1739 C C . GLN A 1 222 ? 10.195 -36.044 27.061 1.00 62.06 222 GLN A C 1
ATOM 1741 O O . GLN A 1 222 ? 9.720 -37.053 27.581 1.00 62.06 222 GLN A O 1
ATOM 1746 N N . LEU A 1 223 ? 9.424 -35.050 26.599 1.00 60.84 223 LEU A N 1
ATOM 1747 C CA . LEU A 1 223 ? 7.958 -35.101 26.591 1.00 60.84 223 LEU A CA 1
ATOM 1748 C C . LEU A 1 223 ? 7.413 -36.045 25.511 1.00 60.84 223 LEU A C 1
ATOM 1750 O O . LEU A 1 223 ? 6.474 -36.790 25.780 1.00 60.84 223 LEU A O 1
ATOM 1754 N N . ALA A 1 224 ? 8.000 -36.022 24.310 1.00 59.94 224 ALA A N 1
ATOM 1755 C CA . ALA A 1 224 ? 7.586 -36.870 23.190 1.00 59.94 224 ALA A CA 1
ATOM 1756 C C . ALA A 1 224 ? 8.024 -38.336 23.359 1.00 59.94 224 ALA A C 1
ATOM 1758 O O . ALA A 1 224 ? 7.303 -39.254 22.979 1.00 59.94 224 ALA A O 1
ATOM 1759 N N . PHE A 1 225 ? 9.189 -38.550 23.967 1.00 61.19 225 PHE A N 1
ATOM 1760 C CA . PHE A 1 225 ? 9.799 -39.852 24.198 1.00 61.19 225 PHE A CA 1
ATOM 1761 C C . PHE A 1 225 ? 10.093 -39.994 25.689 1.00 61.19 225 PHE A C 1
ATOM 1763 O O . PHE A 1 225 ? 11.249 -39.968 26.112 1.00 61.19 225 PHE A O 1
ATOM 1770 N N . LYS A 1 226 ? 9.043 -40.117 26.511 1.00 57.22 226 LYS A N 1
ATOM 1771 C CA . LYS A 1 226 ? 9.204 -40.485 27.924 1.00 57.22 226 LYS A CA 1
ATOM 1772 C C . LYS A 1 226 ? 10.077 -41.743 28.011 1.00 57.22 226 LYS A C 1
ATOM 1774 O O . LYS A 1 226 ? 9.603 -42.850 27.754 1.00 57.22 226 LYS A O 1
ATOM 1779 N N . ARG A 1 227 ? 11.346 -41.584 28.400 1.00 54.97 227 ARG A N 1
ATOM 1780 C CA . ARG A 1 227 ? 12.205 -42.692 28.838 1.00 54.97 227 ARG A CA 1
ATOM 1781 C C . ARG A 1 227 ? 11.484 -43.374 30.004 1.00 54.97 227 ARG A C 1
ATOM 1783 O O . ARG A 1 227 ? 11.375 -42.783 31.073 1.00 54.97 227 ARG A O 1
ATOM 1790 N N . GLY A 1 228 ? 10.951 -44.574 29.774 1.00 56.94 228 GLY A N 1
ATOM 1791 C CA . GLY A 1 228 ? 10.296 -45.388 30.805 1.00 56.94 228 GLY A CA 1
ATOM 1792 C C . GLY A 1 228 ? 8.851 -45.816 30.532 1.00 56.94 228 GLY A C 1
ATOM 1793 O O . GLY A 1 228 ? 8.285 -46.499 31.377 1.00 56.94 228 GLY A O 1
ATOM 1794 N N . VAL A 1 229 ? 8.242 -45.476 29.390 1.00 52.91 229 VAL A N 1
ATOM 1795 C CA . VAL A 1 229 ? 6.951 -46.075 28.998 1.00 52.91 229 VAL A CA 1
ATOM 1796 C C . VAL A 1 229 ? 7.229 -47.230 28.038 1.00 52.91 229 VAL A C 1
ATOM 1798 O O . VAL A 1 229 ? 7.494 -47.017 26.860 1.00 52.91 229 VAL A O 1
ATOM 1801 N N . HIS A 1 230 ? 7.234 -48.450 28.578 1.00 54.09 230 HIS A N 1
ATOM 1802 C CA . HIS A 1 230 ? 7.414 -49.695 27.823 1.00 54.09 230 HIS A CA 1
ATOM 1803 C C . HIS A 1 230 ? 6.155 -50.142 27.069 1.00 54.09 230 HIS A C 1
ATOM 1805 O O . HIS A 1 230 ? 6.224 -51.100 26.301 1.00 54.09 230 HIS A O 1
ATOM 1811 N N . ASP A 1 231 ? 5.034 -49.443 27.246 1.00 51.31 231 ASP A N 1
ATOM 1812 C CA . ASP A 1 231 ? 3.775 -49.830 26.630 1.00 51.31 231 ASP A CA 1
ATOM 1813 C C . ASP A 1 231 ? 3.504 -49.020 25.358 1.00 51.31 231 ASP A C 1
ATOM 1815 O O . ASP A 1 231 ? 3.548 -47.782 25.387 1.00 51.31 231 ASP A O 1
ATOM 1819 N N . PRO A 1 232 ? 3.222 -49.685 24.222 1.00 64.06 232 PRO A N 1
ATOM 1820 C CA . PRO A 1 232 ? 2.807 -48.999 23.013 1.00 64.06 232 PRO A CA 1
ATOM 1821 C C . PRO A 1 232 ? 1.521 -48.227 23.318 1.00 64.06 232 PRO A C 1
ATOM 1823 O O . PRO A 1 232 ? 0.508 -48.807 23.706 1.00 64.06 232 PRO A O 1
ATOM 1826 N N . GLY A 1 233 ? 1.582 -46.903 23.165 1.00 62.56 233 GLY A N 1
ATOM 1827 C CA . GLY A 1 233 ? 0.432 -46.029 23.374 1.00 62.56 233 GLY A CA 1
ATOM 1828 C C . GLY A 1 233 ? -0.774 -46.452 22.523 1.00 62.56 233 GLY A C 1
ATOM 1829 O O . GLY A 1 233 ? -0.596 -47.133 21.506 1.00 62.56 233 GLY A O 1
ATOM 1830 N N . PRO A 1 234 ? -1.998 -46.059 22.922 1.00 64.88 234 PRO A N 1
ATOM 1831 C CA . PRO A 1 234 ? -3.234 -46.581 22.353 1.00 64.88 234 PRO A CA 1
ATOM 1832 C C . PRO A 1 234 ? -3.243 -46.436 20.833 1.00 64.88 234 PRO A C 1
ATOM 1834 O O . PRO A 1 234 ? -3.267 -45.325 20.297 1.00 64.88 234 PRO A O 1
ATOM 1837 N N . ARG A 1 235 ? -3.218 -47.570 20.131 1.00 59.06 235 ARG A N 1
ATOM 1838 C CA . ARG A 1 235 ? -3.516 -47.600 18.704 1.00 59.06 235 ARG A CA 1
ATOM 1839 C C . ARG A 1 235 ? -5.021 -47.421 18.583 1.00 59.06 235 ARG A C 1
ATOM 1841 O O . ARG A 1 235 ? -5.770 -48.333 18.908 1.00 59.06 235 ARG A O 1
ATOM 1848 N N . TYR A 1 236 ? -5.451 -46.240 18.151 1.00 52.44 236 TYR A N 1
ATOM 1849 C CA . TYR A 1 236 ? -6.801 -46.058 17.632 1.00 52.44 236 TYR A CA 1
ATOM 1850 C C . TYR A 1 236 ? -6.917 -46.895 16.355 1.00 52.44 236 TYR A C 1
ATOM 1852 O O . TYR A 1 236 ? -6.561 -46.447 15.267 1.00 52.44 236 TYR A O 1
ATOM 1860 N N . THR A 1 237 ? -7.351 -48.141 16.497 1.00 53.47 237 THR A N 1
ATOM 1861 C CA . THR A 1 237 ? -7.998 -48.870 15.410 1.00 53.47 237 THR A CA 1
ATOM 1862 C C . THR A 1 237 ? -9.402 -48.292 15.313 1.00 53.47 237 THR A C 1
ATOM 1864 O O . THR A 1 237 ? -10.223 -48.517 16.199 1.00 53.47 237 THR A O 1
ATOM 1867 N N . GLY A 1 238 ? -9.618 -47.431 14.321 1.00 56.53 238 GLY A N 1
ATOM 1868 C CA . GLY A 1 238 ? -10.954 -46.957 13.987 1.00 56.53 238 GLY A CA 1
ATOM 1869 C C . GLY A 1 238 ? -11.730 -48.090 13.330 1.00 56.53 238 GLY A C 1
ATOM 1870 O O . GLY A 1 238 ? -11.401 -48.446 12.201 1.00 56.53 238 GLY A O 1
ATOM 1871 N N . ASP A 1 239 ? -12.706 -48.620 14.061 1.00 45.00 239 ASP A N 1
ATOM 1872 C CA . ASP A 1 239 ? -13.912 -49.255 13.524 1.00 45.00 239 ASP A CA 1
ATOM 1873 C C . ASP A 1 239 ? -15.087 -48.281 13.699 1.00 45.00 239 ASP A C 1
ATOM 1875 O O . ASP A 1 239 ? -15.123 -47.584 14.747 1.00 45.00 239 ASP A O 1
#

Organism: Trypanosoma vivax (strain Y486) (NCBI:txid1055687)

pLDDT: mean 70.01, std 22.73, range [30.23, 98.44]

Foldseek 3Di:
DDDDDDDDDDDDDDDDDDDDDDDDDDDDDDDDPDPPPDPDPPPPVPPDPDDQDDLVRLVVVLVVCVVVVPPVQVSLVSLLSNLLNLLPDPDLVSLVVSLVSLVVSLVQLVDPPNPDQLQVSLVSLLSSLVSNLSSCVSNVNNVSNVVSVVSNVVSPPDDPVSNDDDDDPPVPDDPPPVPPPPPDDDDDDDDDDDDDDPPPPPPQDPVNVVVVVVVCPDPVVCVVDVPPPPDDPDDPPDD

Sequence (239 aa):
MRSFMSFRRITLSLGSVSPLIIAQQTRHQRQLPGQIGSPCPLLRCSFSREAPLSVAQLRARLQKQLQERVPRMQSIDTEGQLALTLARSRLSEEQVEALERGESLWLELQGHSSPLPMASVTGLRMTLCTSMRRCALVAQKRDLAERWTERFSQLRHLRPDDFATGTGQGNSGVPGWRNARSGSDGPGAGGEEEKASSRIHREQTPLQQYRQEVLMDHPMMQLAFKRGVHDPGPRYTGD

Radius of gyration: 31.25 Å; chains: 1; bounding box: 75×98×72 Å